Protein AF-A0A923X2F0-F1 (afdb_monomer)

Solvent-accessible surface area (backbone atoms only — not comparable to full-atom values): 8588 Å² total; per-residue (Å²): 92,60,75,42,79,37,67,48,91,64,88,48,93,86,38,48,58,40,73,39,48,73,43,52,42,33,45,30,40,32,31,39,8,17,23,33,24,45,32,58,37,37,40,34,36,43,28,54,22,40,36,35,59,35,44,78,45,94,63,19,86,92,38,97,83,31,53,48,60,19,20,34,33,33,37,22,16,32,37,48,34,39,40,34,44,24,40,27,34,62,19,67,40,9,23,33,31,38,36,20,78,76,30,49,33,32,45,34,38,41,32,48,24,41,36,23,16,6,39,22,20,30,34,42,43,72,67,54,98,29,54,55,36,56,33,36,45,30,47,27,33,28,61,82,63,26,73,38,82,87,30,53,34,32,38,26,82,86,50,87,35,72,49,72,49,74,32,21,32,62,92,75,64,45,72,63,62,79,41,77,42,129

Radius of gyration: 14.8 Å; Cα contacts (8 Å, |Δi|>4): 584; chains: 1; bounding box: 37×30×39 Å

Structure (mmCIF, N/CA/C/O backbone):
data_AF-A0A923X2F0-F1
#
_entry.id   AF-A0A923X2F0-F1
#
loop_
_atom_site.group_PDB
_atom_site.id
_atom_site.type_symbol
_atom_site.label_atom_id
_atom_site.label_alt_id
_atom_site.label_comp_id
_atom_site.label_asym_id
_atom_site.label_entity_id
_atom_site.label_seq_id
_atom_site.pdbx_PDB_ins_code
_atom_site.Cartn_x
_atom_site.Cartn_y
_atom_site.Cartn_z
_atom_site.occupancy
_atom_site.B_iso_or_equiv
_atom_site.auth_seq_id
_atom_site.auth_comp_id
_atom_site.auth_asym_id
_atom_site.auth_atom_id
_atom_site.pdbx_PDB_model_num
ATOM 1 N N . MET A 1 1 ? -6.085 9.929 -14.009 1.00 94.06 1 MET A N 1
ATOM 2 C CA . MET A 1 1 ? -6.545 8.880 -14.936 1.00 94.06 1 MET A CA 1
ATOM 3 C C . MET A 1 1 ? -7.714 8.165 -14.293 1.00 94.06 1 MET A C 1
ATOM 5 O O . MET A 1 1 ? -7.740 8.067 -13.068 1.00 94.06 1 MET A O 1
ATOM 9 N N . GLU A 1 2 ? -8.677 7.714 -15.085 1.00 97.44 2 GLU A N 1
ATOM 10 C CA . GLU A 1 2 ? -9.832 6.976 -14.583 1.00 97.44 2 GLU A CA 1
ATOM 11 C C . GLU A 1 2 ? -10.331 5.946 -15.595 1.00 97.44 2 GLU A C 1
ATOM 13 O O . GLU A 1 2 ? -10.044 6.099 -16.782 1.00 97.44 2 GLU A O 1
ATOM 18 N N . ASP A 1 3 ? -11.044 4.919 -15.123 1.00 97.69 3 ASP A N 1
ATOM 19 C CA . ASP A 1 3 ? -11.723 3.911 -15.959 1.00 97.69 3 ASP A CA 1
ATOM 20 C C . ASP A 1 3 ? -10.792 3.300 -17.019 1.00 97.69 3 ASP A C 1
ATOM 22 O O . ASP A 1 3 ? -11.077 3.305 -18.216 1.00 97.69 3 ASP A O 1
ATOM 26 N N . SER A 1 4 ? -9.609 2.874 -16.578 1.00 97.38 4 SER A N 1
ATOM 27 C CA . SER A 1 4 ? -8.508 2.471 -17.455 1.00 97.38 4 SER A CA 1
ATOM 28 C C . SER A 1 4 ? -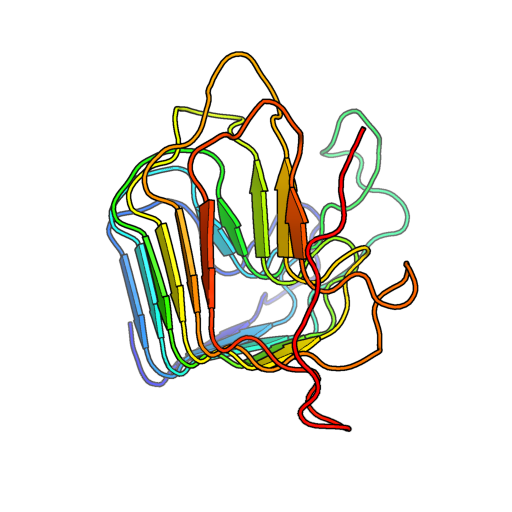7.770 1.260 -16.902 1.00 97.38 4 SER A C 1
ATOM 30 O O . SER A 1 4 ? -7.674 1.088 -15.688 1.00 97.38 4 SER A O 1
ATOM 32 N N . GLU A 1 5 ? -7.180 0.479 -17.799 1.00 96.69 5 GLU A N 1
ATOM 33 C CA . GLU A 1 5 ? -6.272 -0.616 -17.462 1.00 96.69 5 GLU A CA 1
ATOM 34 C C . GLU A 1 5 ? -4.815 -0.139 -17.561 1.00 96.69 5 GLU A C 1
ATOM 36 O O . GLU A 1 5 ? -4.410 0.480 -18.550 1.00 96.69 5 GLU A O 1
ATOM 41 N N . LEU A 1 6 ? -4.021 -0.435 -16.535 1.00 94.56 6 LEU A N 1
ATOM 42 C CA . LEU A 1 6 ? -2.570 -0.324 -16.532 1.00 94.56 6 LEU A CA 1
ATOM 43 C C . LEU A 1 6 ? -1.979 -1.730 -16.536 1.00 94.56 6 LEU A C 1
ATOM 45 O O . LEU A 1 6 ? -2.082 -2.468 -15.560 1.00 94.56 6 LEU A O 1
ATOM 49 N N . VAL A 1 7 ? -1.358 -2.103 -17.649 1.00 93.12 7 VAL A N 1
ATOM 50 C CA . VAL A 1 7 ? -0.805 -3.443 -17.830 1.00 93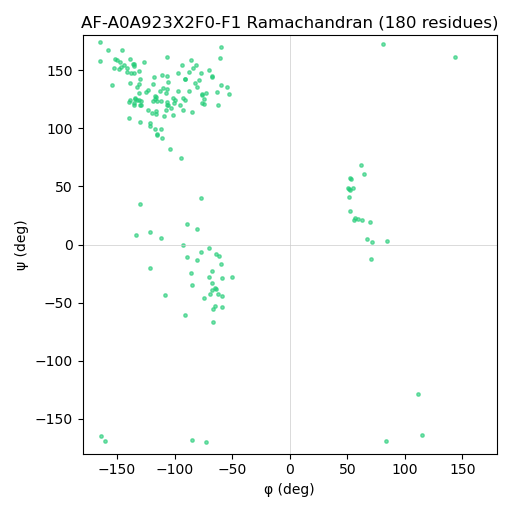.12 7 VAL A CA 1
ATOM 51 C C . VAL A 1 7 ? 0.631 -3.318 -18.305 1.00 93.12 7 VAL A C 1
ATOM 53 O O . VAL A 1 7 ? 0.891 -2.719 -19.352 1.00 93.12 7 VAL A O 1
ATOM 56 N N . ALA A 1 8 ? 1.56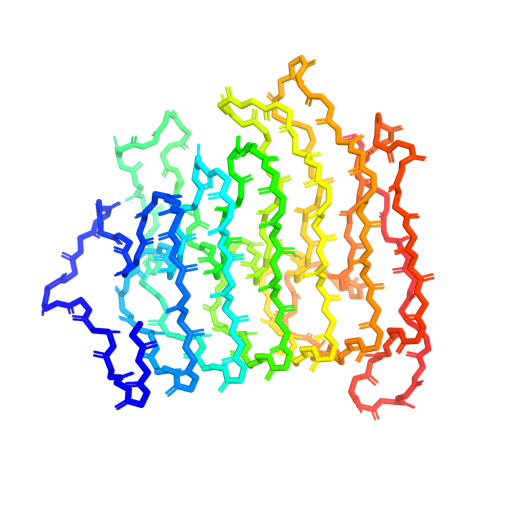9 -3.911 -17.569 1.00 89.81 8 ALA A N 1
ATOM 57 C CA . ALA A 1 8 ? 2.942 -4.024 -18.043 1.00 89.81 8 ALA A CA 1
ATOM 58 C C . ALA A 1 8 ? 2.994 -4.878 -19.326 1.00 89.81 8 ALA A C 1
ATOM 60 O O . ALA A 1 8 ? 2.613 -6.052 -19.328 1.00 89.81 8 ALA A O 1
ATOM 61 N N . ASP A 1 9 ? 3.483 -4.296 -20.424 1.00 89.38 9 ASP A N 1
ATOM 62 C CA . ASP A 1 9 ? 3.506 -4.952 -21.741 1.00 89.38 9 ASP A CA 1
ATOM 63 C C . ASP A 1 9 ? 4.376 -6.224 -21.725 1.00 89.38 9 ASP A C 1
ATOM 65 O O . ASP A 1 9 ? 3.965 -7.304 -22.163 1.00 89.38 9 ASP A O 1
ATOM 69 N N . TYR A 1 10 ? 5.543 -6.142 -21.081 1.00 87.88 10 TYR A N 1
ATOM 70 C CA . TYR A 1 10 ? 6.465 -7.258 -20.898 1.00 87.88 10 TYR A CA 1
ATOM 71 C C . TYR A 1 10 ? 6.921 -7.389 -19.435 1.00 87.88 10 TYR A C 1
ATOM 73 O O . TYR A 1 10 ? 7.040 -6.381 -18.737 1.00 87.88 10 TYR A O 1
ATOM 81 N N . PRO A 1 11 ? 7.218 -8.615 -18.961 1.00 85.88 11 PRO A N 1
ATOM 82 C CA . PRO A 1 11 ? 7.752 -8.821 -17.618 1.00 85.88 11 PRO A CA 1
ATOM 83 C C . PRO A 1 11 ? 9.119 -8.144 -17.456 1.00 85.88 11 PRO A C 1
ATOM 85 O O . PRO A 1 11 ? 10.021 -8.342 -18.274 1.00 85.88 11 PRO A O 1
ATOM 88 N N . SER A 1 12 ? 9.295 -7.376 -16.387 1.00 89.38 12 SER A N 1
ATOM 89 C CA . SER A 1 12 ? 10.573 -6.767 -16.026 1.00 89.38 12 SER A CA 1
ATOM 90 C C . SER A 1 12 ? 10.632 -6.508 -14.530 1.00 89.38 12 SER A C 1
ATOM 92 O O . SER A 1 12 ? 9.707 -5.916 -13.987 1.00 89.38 12 SER A O 1
ATOM 94 N N . VAL A 1 13 ? 11.774 -6.811 -13.907 1.00 89.12 13 VAL A N 1
ATOM 95 C CA . VAL A 1 13 ? 12.051 -6.469 -12.499 1.00 89.12 13 VAL A CA 1
ATOM 96 C C . VAL A 1 13 ? 12.050 -4.952 -12.217 1.00 89.12 13 VAL A C 1
ATOM 98 O O . VAL A 1 13 ? 12.127 -4.526 -11.079 1.00 89.12 13 VAL A O 1
ATOM 101 N N . LYS A 1 14 ? 12.001 -4.107 -13.258 1.00 88.19 14 LYS A N 1
ATOM 102 C CA . LYS A 1 14 ? 12.121 -2.638 -13.152 1.00 88.19 14 LYS A CA 1
ATOM 103 C C . LYS A 1 14 ? 10.840 -1.872 -13.473 1.00 88.19 14 LYS A C 1
ATOM 105 O O . LYS A 1 14 ? 10.904 -0.654 -13.636 1.00 88.19 14 LYS A O 1
ATOM 110 N N . ILE A 1 15 ? 9.726 -2.563 -13.699 1.00 89.81 15 ILE A N 1
ATOM 111 C CA . ILE A 1 15 ? 8.469 -1.919 -14.087 1.00 89.81 15 ILE A CA 1
ATO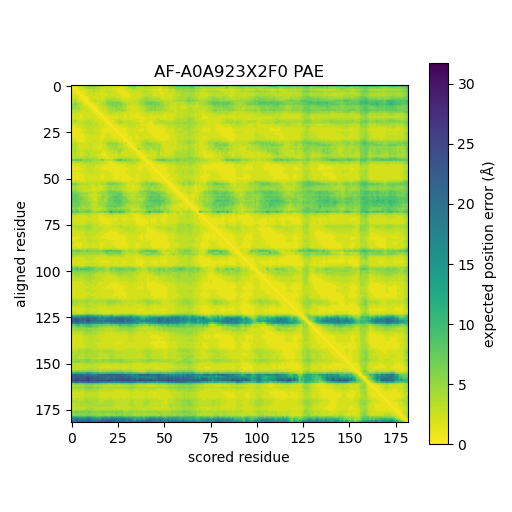M 112 C C . ILE A 1 15 ? 7.523 -1.946 -12.901 1.00 89.81 15 ILE A C 1
ATOM 114 O O . ILE A 1 15 ? 7.120 -3.020 -12.466 1.00 89.81 15 ILE A O 1
ATOM 118 N N . ASN A 1 16 ? 7.129 -0.751 -12.468 1.00 92.06 16 ASN A N 1
ATOM 119 C CA . ASN A 1 16 ? 5.937 -0.551 -11.662 1.00 92.06 16 ASN A CA 1
ATOM 120 C C . ASN A 1 16 ? 4.868 0.094 -12.549 1.00 92.06 16 ASN A C 1
ATOM 122 O O . ASN A 1 16 ? 5.211 0.914 -13.408 1.00 92.06 16 ASN A O 1
ATOM 126 N N . ASP A 1 17 ? 3.595 -0.247 -12.355 1.00 93.56 17 ASP A N 1
ATOM 127 C CA . ASP A 1 17 ? 2.528 0.208 -13.263 1.00 93.56 17 ASP A CA 1
ATOM 128 C C . ASP A 1 17 ? 2.306 1.726 -13.173 1.00 93.56 17 ASP A C 1
ATOM 130 O O . ASP A 1 17 ? 2.022 2.393 -14.171 1.00 93.56 17 ASP A O 1
ATOM 134 N N . PHE A 1 18 ? 2.503 2.302 -11.985 1.00 95.00 18 PHE A N 1
ATOM 135 C CA . PHE A 1 18 ? 2.592 3.747 -11.790 1.00 95.00 18 PHE A CA 1
ATOM 136 C C . PHE A 1 18 ? 3.651 4.128 -10.752 1.00 95.00 18 PHE A C 1
ATOM 138 O O . PHE A 1 18 ? 3.905 3.416 -9.779 1.00 95.00 18 PHE A O 1
ATOM 145 N N . MET A 1 19 ? 4.275 5.295 -10.942 1.00 94.62 19 MET A N 1
ATOM 146 C CA . MET A 1 19 ? 5.330 5.792 -10.058 1.00 94.62 19 MET A CA 1
ATOM 147 C C . MET A 1 19 ? 5.326 7.315 -9.924 1.00 94.62 19 MET A C 1
ATOM 149 O O . MET A 1 19 ? 4.953 8.029 -10.854 1.00 94.62 19 MET A O 1
ATOM 153 N N . GLY A 1 20 ? 5.815 7.825 -8.789 1.00 94.06 20 GLY A N 1
ATOM 154 C CA . GLY A 1 20 ? 6.037 9.260 -8.573 1.00 94.06 20 GLY A CA 1
ATOM 155 C C . GLY A 1 20 ? 5.097 9.890 -7.547 1.00 94.06 20 GLY A C 1
ATOM 156 O O . GLY A 1 20 ? 5.026 9.418 -6.415 1.00 94.06 20 GLY A O 1
ATOM 157 N N . GLY A 1 21 ? 4.451 10.998 -7.920 1.00 96.00 21 GLY A N 1
ATOM 158 C CA . GLY A 1 21 ? 3.477 11.730 -7.099 1.00 96.00 21 GLY A CA 1
ATOM 159 C C . GLY A 1 21 ? 2.584 12.634 -7.945 1.00 96.00 21 GLY A C 1
ATOM 160 O O . GLY A 1 21 ? 2.611 12.531 -9.171 1.00 96.00 21 GLY A O 1
ATOM 161 N N . ASP A 1 22 ? 1.815 13.505 -7.291 1.00 97.50 22 ASP A N 1
ATOM 162 C CA . ASP A 1 22 ? 0.892 14.465 -7.917 1.00 97.50 22 ASP A CA 1
ATOM 163 C C . ASP A 1 22 ? -0.071 13.813 -8.922 1.00 97.50 22 ASP A C 1
ATOM 165 O O . ASP A 1 22 ? -0.246 14.268 -10.055 1.00 97.50 22 ASP A O 1
ATOM 169 N N . MET A 1 23 ? -0.700 12.711 -8.508 1.00 97.69 23 MET A N 1
ATOM 170 C CA . MET A 1 23 ? -1.571 11.929 -9.381 1.00 97.69 23 MET A CA 1
ATOM 171 C C . MET A 1 23 ? -2.865 11.500 -8.702 1.00 97.69 23 MET A C 1
ATOM 173 O O . MET A 1 23 ? -2.970 11.354 -7.483 1.00 97.69 23 MET A O 1
ATOM 177 N N . THR A 1 24 ? -3.877 11.257 -9.528 1.00 98.50 24 THR A N 1
ATOM 178 C CA . THR A 1 24 ? -5.111 10.619 -9.086 1.00 98.50 24 THR A CA 1
ATOM 179 C C . THR A 1 24 ? -5.531 9.535 -10.063 1.00 98.50 24 THR A C 1
ATOM 181 O O . THR A 1 24 ? -5.670 9.798 -11.262 1.00 98.50 24 THR A O 1
ATOM 184 N N . LEU A 1 25 ? -5.728 8.334 -9.528 1.00 98.44 25 LEU A N 1
ATOM 185 C CA . LEU A 1 25 ? -6.130 7.118 -10.219 1.00 98.44 25 LEU A CA 1
ATOM 186 C C . LEU A 1 25 ? -7.474 6.664 -9.636 1.00 98.44 25 LEU A C 1
ATOM 188 O O . LEU A 1 25 ? -7.600 6.512 -8.420 1.00 98.44 25 LEU A O 1
ATOM 192 N N . ARG A 1 26 ? -8.493 6.516 -10.485 1.00 98.69 26 ARG A N 1
ATOM 193 C CA . ARG A 1 26 ? -9.859 6.162 -10.067 1.00 98.69 26 ARG A CA 1
ATOM 194 C C . ARG A 1 26 ? -10.392 5.019 -10.905 1.00 98.69 26 ARG A C 1
ATOM 196 O O . ARG A 1 26 ? -10.376 5.140 -12.124 1.00 98.69 26 ARG A O 1
ATOM 203 N N . ARG A 1 27 ? -10.931 3.972 -10.280 1.00 98.62 27 ARG A N 1
ATOM 204 C CA . ARG A 1 27 ? -11.552 2.849 -11.010 1.00 98.62 27 ARG A CA 1
ATOM 205 C C . ARG A 1 27 ? -10.627 2.284 -12.088 1.00 98.62 27 ARG A C 1
ATOM 207 O O . ARG A 1 27 ? -11.046 2.040 -13.215 1.00 98.62 27 ARG A O 1
ATOM 214 N N . ILE A 1 28 ? -9.346 2.168 -11.748 1.00 98.44 28 ILE A N 1
ATOM 215 C CA . ILE A 1 28 ? -8.374 1.543 -12.635 1.00 98.44 28 ILE A CA 1
ATOM 216 C C . ILE A 1 28 ? -8.240 0.065 -12.294 1.00 98.44 28 ILE A C 1
ATOM 218 O O . ILE A 1 28 ? -8.460 -0.329 -11.146 1.00 98.44 28 ILE A O 1
ATOM 222 N N . GLU A 1 29 ? -7.830 -0.719 -13.275 1.00 97.94 29 GLU A N 1
ATOM 223 C CA . GLU A 1 29 ? -7.275 -2.055 -13.074 1.00 97.94 29 GLU A CA 1
ATOM 224 C C . GLU A 1 29 ? -5.771 -1.973 -13.326 1.00 97.94 29 GLU A C 1
ATOM 226 O O . GLU A 1 29 ? -5.350 -1.315 -14.277 1.00 97.94 29 GLU A O 1
ATOM 231 N N . SER A 1 30 ? -4.952 -2.559 -12.459 1.00 96.50 30 SER A N 1
ATOM 232 C CA . SER A 1 30 ? -3.497 -2.479 -12.581 1.00 96.50 30 SER A CA 1
ATOM 233 C C . SER A 1 30 ? -2.849 -3.819 -12.276 1.00 96.50 30 SER A C 1
ATOM 235 O O . SER A 1 30 ? -3.080 -4.384 -11.202 1.00 96.50 30 SER A O 1
ATOM 237 N N . THR A 1 31 ? -2.058 -4.320 -13.225 1.00 94.06 31 THR A N 1
ATOM 238 C CA . THR A 1 31 ? -1.543 -5.690 -13.207 1.00 94.06 31 THR A CA 1
ATOM 239 C C . THR A 1 31 ? -0.199 -5.853 -13.925 1.00 94.06 31 THR A C 1
ATOM 241 O O . THR A 1 31 ? 0.172 -5.080 -14.812 1.00 94.06 31 THR A O 1
ATOM 244 N N . ARG A 1 32 ? 0.509 -6.942 -13.591 1.00 90.31 32 ARG A N 1
ATOM 245 C CA . ARG A 1 32 ? 1.772 -7.420 -14.182 1.00 90.31 32 ARG A CA 1
ATOM 246 C C . ARG A 1 32 ? 3.029 -6.598 -13.883 1.00 90.31 32 ARG A C 1
ATOM 248 O O . ARG A 1 32 ?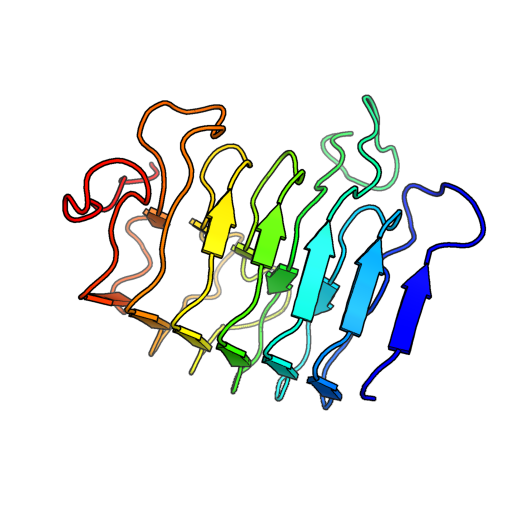 4.118 -7.129 -14.120 1.00 90.31 32 ARG A O 1
ATOM 255 N N . GLY A 1 33 ? 2.941 -5.388 -13.334 1.00 89.62 33 GLY A N 1
ATOM 256 C CA . GLY A 1 33 ? 4.095 -4.710 -12.725 1.00 89.62 33 GLY A CA 1
ATOM 257 C C . GLY A 1 33 ? 4.685 -5.507 -11.554 1.00 89.62 33 GLY A C 1
ATOM 258 O O . GLY A 1 33 ? 4.016 -6.384 -11.009 1.00 89.62 33 GLY A O 1
ATOM 259 N N . VAL A 1 34 ? 5.939 -5.237 -11.173 1.00 90.31 34 VAL A N 1
ATOM 260 C CA . VAL A 1 34 ? 6.545 -5.813 -9.958 1.00 90.31 34 VAL A CA 1
ATOM 261 C C . VAL A 1 34 ? 5.831 -5.252 -8.754 1.00 90.31 34 VAL A C 1
ATOM 263 O O . VAL A 1 34 ? 5.097 -5.993 -8.109 1.00 90.31 34 VAL A O 1
ATOM 266 N N . ASP A 1 35 ? 5.972 -3.951 -8.507 1.00 89.06 35 ASP A N 1
ATOM 267 C CA . ASP A 1 35 ? 5.012 -3.251 -7.673 1.00 89.06 35 ASP A CA 1
ATOM 268 C C . ASP A 1 35 ? 3.920 -2.700 -8.575 1.00 89.06 35 ASP A C 1
ATOM 270 O O . ASP A 1 35 ? 4.186 -2.190 -9.666 1.00 89.06 35 ASP A O 1
ATOM 274 N N . THR A 1 36 ? 2.679 -2.728 -8.115 1.00 91.81 36 THR A N 1
ATOM 275 C CA . THR A 1 36 ? 1.630 -2.044 -8.865 1.00 91.81 36 THR A CA 1
ATOM 276 C C . THR A 1 36 ? 1.847 -0.522 -8.784 1.00 91.81 36 THR A C 1
ATOM 278 O O . THR A 1 36 ? 1.826 0.170 -9.800 1.00 91.81 36 THR A O 1
ATOM 281 N N . GLY A 1 37 ? 2.184 0.009 -7.604 1.00 92.94 37 GLY A N 1
ATOM 282 C CA . GLY A 1 37 ? 2.471 1.432 -7.409 1.00 92.94 37 GLY A CA 1
ATOM 283 C C . GLY A 1 37 ? 3.715 1.721 -6.574 1.00 92.94 37 GLY A C 1
ATOM 284 O O . GLY A 1 37 ? 3.777 1.311 -5.423 1.00 92.94 37 GLY A O 1
ATOM 285 N N . GLY A 1 38 ? 4.653 2.521 -7.092 1.00 94.00 38 GLY A N 1
ATOM 286 C CA . GLY A 1 38 ? 5.814 3.025 -6.337 1.00 94.00 38 GLY A CA 1
ATOM 287 C C . GLY A 1 38 ? 5.786 4.546 -6.163 1.00 94.00 38 GLY A C 1
ATOM 288 O O . GLY A 1 38 ? 6.252 5.288 -7.034 1.00 94.00 38 GLY A O 1
ATOM 289 N N . VAL A 1 39 ? 5.255 5.047 -5.045 1.00 94.56 39 VAL A N 1
ATOM 290 C CA . VAL A 1 39 ? 5.067 6.492 -4.820 1.00 94.56 39 VAL A CA 1
ATOM 291 C C . VAL A 1 39 ? 6.151 7.068 -3.913 1.00 94.56 39 VAL A C 1
ATOM 293 O O . VAL A 1 39 ? 6.399 6.587 -2.811 1.00 94.56 39 VAL A O 1
ATOM 296 N N . TYR A 1 40 ? 6.825 8.117 -4.380 1.00 90.56 40 TYR A N 1
ATOM 297 C CA . TYR A 1 40 ? 7.971 8.735 -3.693 1.00 90.56 40 TYR A CA 1
ATOM 298 C C . TYR A 1 40 ? 7.893 10.270 -3.639 1.00 90.56 40 TYR A C 1
ATOM 300 O O . TYR A 1 40 ? 8.853 10.938 -3.245 1.00 90.56 40 TYR A O 1
ATOM 308 N N . ARG A 1 41 ? 6.755 10.840 -4.053 1.00 89.62 41 ARG A N 1
ATOM 309 C CA . ARG A 1 41 ? 6.400 12.263 -3.962 1.00 89.62 41 ARG A CA 1
ATOM 310 C C . ARG A 1 41 ? 4.954 12.387 -3.467 1.00 89.62 41 ARG A C 1
ATOM 312 O O . ARG A 1 41 ? 4.155 11.486 -3.689 1.00 89.62 41 ARG A O 1
ATOM 319 N N . SER A 1 42 ? 4.629 13.523 -2.851 1.00 96.31 42 SER A N 1
ATOM 320 C CA . SER A 1 42 ? 3.319 13.817 -2.252 1.00 96.31 42 SER A CA 1
ATOM 321 C C . SER A 1 42 ? 2.131 13.781 -3.231 1.00 96.31 42 SER A C 1
ATOM 323 O O . SER A 1 42 ? 2.305 13.787 -4.448 1.00 96.31 42 SER A O 1
ATOM 325 N N . SER A 1 43 ? 0.917 13.830 -2.673 1.00 97.81 43 SER A N 1
ATOM 326 C CA . SER A 1 43 ? -0.353 14.036 -3.386 1.00 97.81 43 SER A CA 1
ATOM 327 C C . SER A 1 43 ? -0.711 12.907 -4.349 1.00 9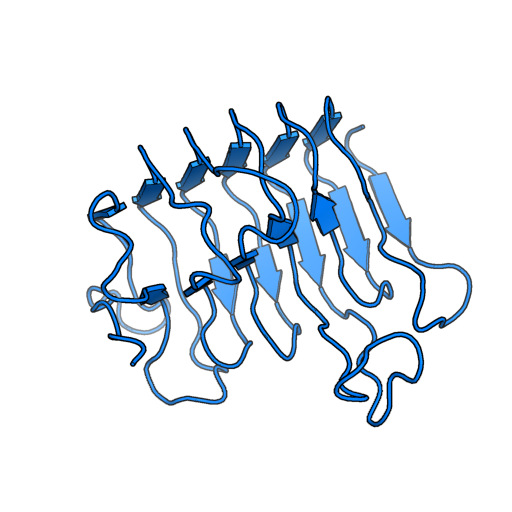7.81 43 SER A C 1
ATOM 329 O O . SER A 1 43 ? -0.879 13.124 -5.550 1.00 97.81 43 SER A O 1
ATOM 331 N N . VAL A 1 44 ? -0.870 11.692 -3.818 1.00 98.56 44 VAL A N 1
ATOM 332 C CA . VAL A 1 44 ? -1.373 10.549 -4.596 1.00 98.56 44 VAL A CA 1
ATOM 333 C C . VAL A 1 44 ? -2.706 10.071 -4.051 1.00 98.56 44 VAL A C 1
ATOM 335 O O . VAL A 1 44 ? -2.843 9.775 -2.866 1.00 98.56 44 VAL A O 1
ATOM 338 N N . THR A 1 45 ? -3.692 9.970 -4.937 1.00 98.75 45 THR A N 1
ATOM 339 C CA . THR A 1 45 ? -4.977 9.327 -4.653 1.00 98.75 45 THR A CA 1
ATOM 340 C C . THR A 1 45 ? -5.154 8.115 -5.556 1.00 98.75 45 THR A C 1
ATOM 342 O O . THR A 1 45 ? -5.081 8.247 -6.775 1.00 98.75 45 THR A O 1
ATOM 345 N N . VAL A 1 46 ? -5.411 6.955 -4.959 1.00 98.69 46 VAL A N 1
ATOM 346 C CA . VAL A 1 46 ? -5.835 5.733 -5.649 1.00 98.69 46 VAL A CA 1
ATOM 347 C C . VAL A 1 46 ? -7.146 5.312 -5.014 1.00 98.69 46 VAL A C 1
ATOM 349 O O . VAL A 1 46 ? -7.189 5.015 -3.817 1.00 98.69 46 VAL A O 1
ATOM 352 N N . GLU A 1 47 ? -8.229 5.332 -5.779 1.00 98.75 47 GLU A N 1
ATOM 353 C CA . GLU A 1 47 ? -9.541 4.999 -5.235 1.00 98.75 47 GLU A CA 1
ATOM 354 C C . GLU A 1 47 ? -10.377 4.114 -6.146 1.00 98.75 47 GLU A C 1
ATOM 356 O O . GLU A 1 47 ? -10.297 4.192 -7.375 1.00 98.75 47 GLU A O 1
ATOM 361 N N . GLN A 1 48 ? -11.196 3.272 -5.516 1.00 98.75 48 GLN A N 1
ATOM 362 C CA . GLN A 1 48 ? -12.138 2.371 -6.184 1.00 98.75 48 GLN A CA 1
ATOM 363 C C . GLN A 1 48 ? -11.490 1.497 -7.268 1.00 98.75 48 GLN A C 1
ATOM 365 O O . GLN A 1 48 ? -12.141 1.161 -8.250 1.00 98.75 48 GLN A O 1
ATOM 370 N N . SER A 1 49 ? -10.205 1.189 -7.120 1.00 98.75 49 SER A N 1
ATOM 371 C CA . SER A 1 49 ? -9.388 0.516 -8.131 1.00 98.75 49 SER A CA 1
ATOM 372 C C . SER A 1 49 ? -9.099 -0.934 -7.744 1.00 98.75 49 SER A C 1
ATOM 374 O O . SER A 1 49 ? -9.220 -1.303 -6.573 1.00 98.75 49 SER A O 1
ATOM 376 N N . TRP A 1 50 ? -8.704 -1.747 -8.719 1.00 98.44 50 TRP A N 1
ATOM 377 C CA . TRP A 1 50 ? -8.2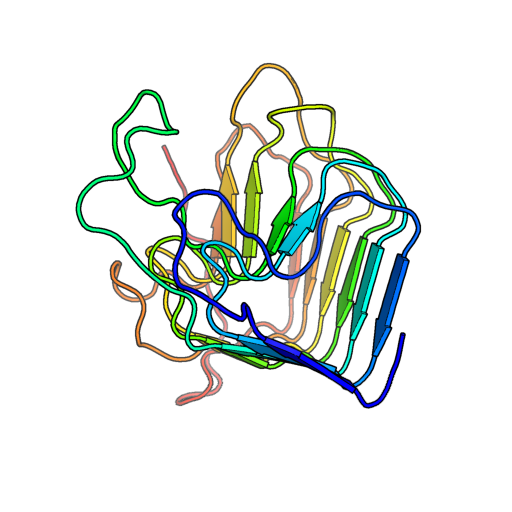97 -3.135 -8.528 1.00 98.44 50 TRP A CA 1
ATOM 378 C C . TRP A 1 50 ? -6.823 -3.307 -8.901 1.00 98.44 50 TRP A C 1
ATOM 380 O O . TRP A 1 50 ? -6.427 -3.070 -10.036 1.00 98.44 50 TRP A O 1
ATOM 390 N N . LEU A 1 51 ? -5.993 -3.646 -7.918 1.00 98.06 51 LEU A N 1
ATOM 391 C CA . LEU A 1 51 ? -4.550 -3.811 -8.075 1.00 98.06 51 LEU A CA 1
ATOM 392 C C . LEU A 1 51 ? -4.228 -5.277 -7.787 1.00 98.06 51 LEU A C 1
ATOM 394 O O . LEU A 1 5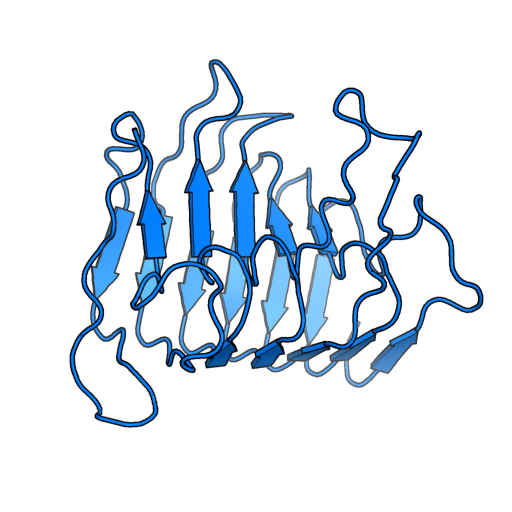1 ? -4.415 -5.728 -6.653 1.00 98.06 51 LEU A O 1
ATOM 398 N N . HIS A 1 52 ? -3.801 -6.034 -8.794 1.00 95.56 52 HIS A N 1
ATOM 399 C CA . HIS A 1 52 ? -3.669 -7.485 -8.663 1.00 95.56 52 HIS A CA 1
ATOM 400 C C . HIS A 1 52 ? -2.703 -8.116 -9.661 1.00 95.56 52 HIS A C 1
ATOM 402 O O . HIS A 1 52 ? -2.296 -7.495 -10.639 1.00 95.56 52 HIS A O 1
ATOM 408 N N . ASP A 1 53 ? -2.352 -9.379 -9.407 1.00 91.25 53 ASP A N 1
ATOM 409 C CA . ASP A 1 53 ? -1.537 -10.208 -10.301 1.00 91.25 53 ASP A CA 1
ATOM 410 C C . ASP A 1 53 ? -0.229 -9.512 -10.715 1.00 91.25 53 ASP A C 1
ATOM 412 O O . ASP A 1 53 ? 0.141 -9.432 -11.890 1.00 91.25 53 ASP A O 1
ATOM 416 N N . SER A 1 54 ? 0.459 -8.955 -9.721 1.00 87.31 54 SER A N 1
ATOM 417 C CA . SER A 1 54 ? 1.790 -8.387 -9.882 1.00 87.31 54 SER A CA 1
ATOM 418 C C . SER A 1 54 ? 2.826 -9.491 -10.112 1.00 87.31 54 SER A C 1
ATOM 420 O O . SER A 1 54 ? 2.681 -10.632 -9.666 1.00 87.31 54 SER A O 1
ATOM 422 N N . THR A 1 55 ? 3.889 -9.170 -10.841 1.00 89.62 55 THR A N 1
ATOM 423 C CA . THR A 1 55 ? 4.916 -10.149 -11.195 1.00 89.62 55 THR A CA 1
ATOM 424 C C . THR A 1 55 ? 5.945 -10.266 -10.075 1.00 89.62 55 THR A C 1
ATOM 426 O O . THR A 1 55 ? 6.724 -9.343 -9.838 1.00 89.62 55 THR A O 1
ATOM 429 N N . HIS A 1 56 ? 5.996 -11.432 -9.435 1.00 91.00 56 HIS A N 1
ATOM 430 C CA . HIS A 1 56 ? 7.049 -11.779 -8.486 1.00 91.00 56 HIS A CA 1
ATOM 431 C C . HIS A 1 56 ? 8.217 -12.491 -9.182 1.00 91.00 56 HIS A C 1
ATOM 433 O O . HIS A 1 56 ? 8.018 -13.327 -10.067 1.00 91.00 56 HIS A O 1
ATOM 439 N N . TYR A 1 57 ? 9.437 -12.188 -8.745 1.00 90.06 57 TYR A N 1
ATOM 440 C CA . TYR A 1 57 ? 10.659 -12.839 -9.208 1.00 90.06 57 TYR A CA 1
ATOM 441 C C . TYR A 1 57 ? 11.422 -13.445 -8.031 1.00 90.06 57 TYR A C 1
ATOM 443 O O . TYR A 1 57 ? 11.690 -12.751 -7.053 1.00 90.06 57 TYR A O 1
ATOM 451 N N . ASP A 1 58 ? 11.862 -14.699 -8.178 1.00 88.94 58 ASP A N 1
ATOM 452 C CA . ASP A 1 58 ? 12.686 -15.390 -7.171 1.00 88.94 58 ASP A CA 1
ATOM 453 C C . ASP A 1 58 ? 14.004 -14.652 -6.877 1.00 88.94 58 ASP A C 1
ATOM 455 O O . ASP A 1 58 ? 14.573 -14.779 -5.793 1.00 88.94 58 ASP A O 1
ATOM 459 N N . GLN A 1 59 ? 14.521 -13.918 -7.868 1.00 89.31 59 GLN A N 1
ATOM 460 C CA . GLN A 1 59 ? 15.728 -13.106 -7.760 1.00 89.31 59 GLN A CA 1
ATOM 461 C C . GLN A 1 59 ? 15.533 -11.780 -8.486 1.00 89.31 59 GLN A C 1
ATOM 463 O O . GLN A 1 59 ? 15.284 -11.760 -9.694 1.00 89.31 59 GLN A O 1
ATOM 468 N N . ASP A 1 60 ? 15.710 -10.683 -7.756 1.00 90.12 60 ASP A N 1
ATOM 469 C CA . ASP A 1 60 ? 15.689 -9.335 -8.312 1.00 90.12 60 ASP A CA 1
ATOM 470 C C . ASP A 1 60 ? 17.065 -8.667 -8.168 1.00 90.12 60 ASP A C 1
ATOM 472 O O . ASP A 1 60 ? 17.363 -8.054 -7.141 1.00 90.12 60 ASP A O 1
ATOM 476 N N . PRO A 1 61 ? 17.917 -8.722 -9.207 1.00 90.25 61 PRO A N 1
ATOM 477 C CA . PRO A 1 61 ? 19.254 -8.140 -9.148 1.00 90.25 61 PRO A CA 1
ATOM 478 C C . PRO A 1 61 ? 19.244 -6.602 -9.134 1.00 90.25 61 PRO A C 1
ATOM 480 O O . PRO A 1 61 ? 20.313 -5.989 -9.095 1.00 90.25 61 PRO A O 1
ATOM 483 N N . SER A 1 62 ? 18.075 -5.956 -9.229 1.00 85.62 62 SER A N 1
ATOM 484 C CA . SER A 1 62 ? 17.948 -4.505 -9.092 1.00 85.62 62 SER A CA 1
ATOM 485 C C . SER A 1 62 ? 17.923 -4.039 -7.632 1.00 85.62 62 SER A C 1
ATOM 487 O O . SER A 1 62 ? 18.164 -2.855 -7.373 1.00 85.62 62 SER A O 1
ATOM 489 N N . HIS A 1 63 ? 17.740 -4.964 -6.685 1.00 81.81 63 HIS A N 1
ATOM 490 C CA . HIS A 1 63 ? 17.763 -4.705 -5.250 1.00 81.81 63 HIS A CA 1
ATOM 491 C C . HIS A 1 63 ? 18.991 -5.328 -4.576 1.00 81.81 63 HIS A C 1
ATOM 493 O O . HIS A 1 63 ? 19.492 -6.383 -4.963 1.00 81.81 63 HIS A O 1
ATOM 499 N N . ALA A 1 64 ? 19.513 -4.647 -3.552 1.00 84.12 64 ALA A N 1
ATOM 500 C CA . ALA A 1 64 ? 20.754 -5.043 -2.880 1.00 84.12 64 ALA A CA 1
ATOM 501 C C . ALA A 1 64 ? 20.634 -6.366 -2.103 1.00 84.12 64 ALA A C 1
ATOM 503 O O . ALA A 1 64 ? 21.643 -7.022 -1.852 1.00 84.12 64 ALA A O 1
ATOM 504 N N . ASP A 1 65 ? 19.417 -6.747 -1.719 1.00 84.75 65 ASP A N 1
ATOM 505 C CA . ASP A 1 65 ? 19.091 -8.008 -1.052 1.00 84.75 65 ASP A CA 1
ATOM 506 C C . ASP A 1 65 ? 18.689 -9.121 -2.035 1.00 84.75 65 ASP A C 1
ATOM 508 O O . ASP A 1 65 ? 18.447 -10.252 -1.616 1.00 84.75 65 ASP A O 1
ATOM 512 N N . ASN A 1 66 ? 18.678 -8.816 -3.337 1.00 87.38 66 ASN A N 1
ATOM 513 C CA . ASN A 1 66 ? 18.304 -9.712 -4.424 1.00 87.38 66 ASN A CA 1
ATOM 514 C C . ASN A 1 66 ? 16.859 -10.252 -4.327 1.00 87.38 66 ASN A C 1
ATOM 516 O O . ASN A 1 66 ? 16.566 -11.297 -4.913 1.00 87.38 66 ASN A O 1
ATOM 520 N N . GLN A 1 67 ? 15.967 -9.565 -3.600 1.00 87.81 67 GLN A N 1
ATOM 521 C CA . GLN A 1 67 ? 14.561 -9.946 -3.430 1.00 87.81 67 GLN A CA 1
ATOM 522 C C . GLN A 1 67 ? 13.635 -9.040 -4.242 1.00 87.81 67 GLN A C 1
ATOM 524 O O . GLN A 1 67 ? 13.815 -7.827 -4.287 1.00 87.81 67 GLN A O 1
ATOM 529 N N . SER A 1 68 ? 12.604 -9.625 -4.851 1.00 86.12 68 SER A N 1
ATOM 530 C CA . SER A 1 68 ? 11.531 -8.856 -5.483 1.00 86.12 68 SER A CA 1
ATOM 531 C C . SER A 1 68 ? 10.630 -8.255 -4.404 1.00 86.12 68 SER A C 1
ATOM 533 O O . SER A 1 68 ? 10.069 -8.999 -3.595 1.00 86.12 68 SER A O 1
ATOM 535 N N . HIS A 1 69 ? 10.501 -6.925 -4.387 1.00 83.88 69 HIS A N 1
ATOM 536 C CA . HIS A 1 69 ? 9.635 -6.233 -3.433 1.00 83.88 69 HIS A CA 1
ATOM 537 C C . HIS A 1 69 ? 8.169 -6.589 -3.672 1.00 83.88 69 HIS A C 1
ATOM 539 O O . HIS A 1 69 ? 7.542 -7.109 -2.771 1.00 83.88 69 HIS A O 1
ATOM 545 N N . ASN A 1 70 ? 7.642 -6.456 -4.886 1.00 90.88 70 ASN A N 1
ATOM 546 C CA . ASN A 1 70 ? 6.309 -6.947 -5.239 1.00 90.88 70 ASN A CA 1
ATOM 547 C C . ASN A 1 70 ? 5.197 -6.461 -4.285 1.00 90.88 70 ASN A C 1
ATOM 549 O O . ASN A 1 70 ? 4.487 -7.258 -3.667 1.00 90.88 70 ASN A O 1
ATOM 553 N N . ASP A 1 71 ? 5.082 -5.138 -4.157 1.00 94.00 71 ASP A N 1
ATOM 554 C CA . ASP A 1 71 ? 4.093 -4.438 -3.336 1.00 94.00 71 ASP A CA 1
ATOM 555 C C . ASP A 1 71 ? 2.876 -3.974 -4.158 1.00 94.00 71 ASP A C 1
ATOM 557 O O . ASP A 1 71 ? 2.989 -3.578 -5.318 1.00 94.00 71 ASP A O 1
ATOM 561 N N . GLY A 1 72 ? 1.684 -3.947 -3.556 1.00 96.25 72 GLY A N 1
ATOM 562 C CA . GLY A 1 72 ? 0.519 -3.333 -4.207 1.00 96.25 72 GLY A CA 1
ATOM 563 C C . GLY A 1 72 ? 0.706 -1.833 -4.354 1.00 96.25 72 GLY A C 1
ATOM 564 O O . GLY A 1 72 ? 0.693 -1.284 -5.453 1.00 96.25 72 GLY A O 1
ATOM 565 N N . ILE A 1 73 ? 0.959 -1.154 -3.243 1.00 97.31 73 ILE A N 1
ATOM 566 C CA . ILE A 1 73 ? 1.444 0.222 -3.260 1.00 97.31 73 ILE A CA 1
ATOM 567 C C . ILE A 1 73 ? 2.575 0.351 -2.249 1.00 97.31 73 ILE A C 1
ATOM 569 O O . ILE A 1 73 ? 2.356 0.144 -1.056 1.00 97.31 73 ILE A O 1
ATOM 573 N N . GLN A 1 74 ? 3.754 0.762 -2.707 1.00 95.19 74 GLN A N 1
ATOM 574 C CA . GLN A 1 74 ? 4.874 1.143 -1.861 1.00 95.19 74 GLN A CA 1
ATOM 575 C C . GLN A 1 74 ? 4.972 2.669 -1.742 1.00 95.19 74 GLN A C 1
ATOM 577 O O . GLN A 1 74 ? 5.104 3.388 -2.733 1.00 95.19 74 GLN A O 1
ATOM 582 N N . VAL A 1 75 ? 4.915 3.176 -0.508 1.00 95.06 75 VAL A N 1
ATOM 583 C CA . VAL A 1 75 ? 5.088 4.593 -0.165 1.00 95.06 75 VAL A CA 1
ATOM 584 C C . VAL A 1 75 ? 6.494 4.817 0.376 1.00 95.06 75 VAL A C 1
ATOM 586 O O . VAL A 1 75 ? 6.805 4.398 1.492 1.00 95.06 75 VAL A O 1
ATOM 589 N N . HIS A 1 76 ? 7.317 5.536 -0.388 1.00 92.88 76 HIS A N 1
ATOM 590 C CA . HIS A 1 76 ? 8.715 5.814 -0.058 1.00 92.88 76 HIS A CA 1
ATOM 591 C C . HIS A 1 76 ? 8.948 7.085 0.777 1.00 92.88 76 HIS A C 1
ATOM 593 O O . HIS A 1 76 ? 10.061 7.334 1.245 1.00 92.88 76 HIS A O 1
ATOM 599 N N . GLY A 1 77 ? 7.933 7.931 0.940 1.00 92.00 77 GLY A N 1
ATOM 600 C CA . GLY A 1 77 ? 8.047 9.239 1.593 1.00 92.00 77 GLY A CA 1
ATOM 601 C C .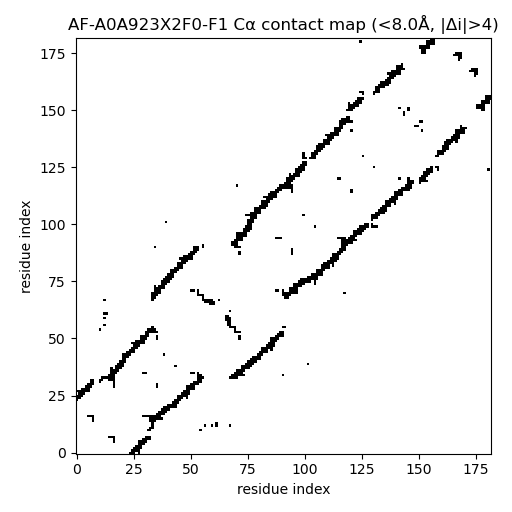 GLY A 1 77 ? 7.161 10.289 0.935 1.00 92.00 77 GLY A C 1
ATOM 602 O O . GLY A 1 77 ? 6.740 10.094 -0.198 1.00 92.00 77 GLY A O 1
ATOM 603 N N . GLY A 1 78 ? 6.873 11.397 1.618 1.00 94.00 78 GLY A N 1
ATOM 604 C CA . GLY A 1 78 ? 6.000 12.474 1.138 1.00 94.00 78 GLY A CA 1
ATOM 605 C C . GLY A 1 78 ? 4.731 12.612 1.978 1.00 94.00 78 GLY A C 1
ATOM 606 O O . GLY A 1 78 ? 4.649 12.108 3.094 1.00 94.00 78 GLY A O 1
ATOM 607 N N . SER A 1 79 ? 3.724 13.306 1.463 1.00 96.12 79 SER A N 1
ATOM 608 C CA . SER A 1 79 ? 2.498 13.574 2.214 1.00 96.12 79 SER A CA 1
ATOM 609 C C . SER A 1 79 ? 1.238 13.599 1.361 1.00 96.12 79 SER A C 1
ATOM 611 O O . SER A 1 79 ? 1.327 13.683 0.139 1.00 96.12 79 SER A O 1
ATOM 613 N N . ASN A 1 80 ? 0.069 13.587 2.008 1.00 97.94 80 ASN A N 1
ATOM 614 C CA . ASN A 1 80 ? -1.243 13.663 1.360 1.00 97.94 80 ASN A CA 1
ATOM 615 C C . ASN A 1 80 ? -1.491 12.469 0.424 1.00 97.94 80 ASN A C 1
ATOM 617 O O . ASN A 1 80 ? -1.545 12.591 -0.801 1.00 97.94 80 ASN A O 1
ATOM 621 N N . TYR A 1 81 ? -1.633 11.297 1.035 1.00 98.50 81 TYR A N 1
ATOM 622 C CA . TYR A 1 81 ? -1.900 10.040 0.350 1.00 98.50 81 TYR A CA 1
ATOM 623 C C . TYR A 1 81 ? -3.295 9.523 0.691 1.00 98.50 81 TYR A C 1
ATOM 625 O O . TYR A 1 81 ? -3.676 9.470 1.862 1.00 98.50 81 TYR A O 1
ATOM 633 N N . ARG A 1 82 ? -4.062 9.120 -0.326 1.00 98.69 82 ARG A N 1
ATOM 634 C CA . ARG A 1 82 ? -5.429 8.601 -0.172 1.00 98.69 82 ARG A CA 1
ATOM 635 C C . ARG A 1 82 ? -5.575 7.290 -0.933 1.00 98.69 82 ARG A C 1
ATOM 637 O O . ARG A 1 82 ? -5.676 7.301 -2.155 1.00 98.69 82 ARG A O 1
ATOM 644 N N . PHE A 1 83 ? -5.612 6.173 -0.217 1.00 98.75 83 PHE A N 1
ATOM 645 C CA . PHE A 1 83 ? -5.882 4.849 -0.775 1.00 98.75 83 PHE A CA 1
ATOM 646 C C . PHE A 1 83 ? -7.239 4.380 -0.262 1.00 98.75 83 PHE A C 1
ATOM 648 O O . PHE A 1 83 ? -7.367 3.978 0.897 1.00 98.75 83 PHE A O 1
ATOM 655 N N . VAL A 1 84 ? -8.277 4.533 -1.088 1.00 98.88 84 VAL A N 1
ATOM 656 C CA . VAL A 1 84 ? -9.664 4.455 -0.619 1.00 98.88 84 VAL A CA 1
ATOM 657 C C . VAL A 1 84 ? -10.532 3.532 -1.467 1.00 98.88 84 VAL A C 1
ATOM 659 O O . VAL A 1 84 ? -10.714 3.758 -2.658 1.00 98.88 84 VAL A O 1
ATOM 662 N N . GLY A 1 85 ? -11.175 2.543 -0.850 1.00 98.81 85 GLY A N 1
ATOM 663 C CA . GLY A 1 85 ? -12.160 1.712 -1.550 1.00 98.81 85 GLY A CA 1
ATOM 664 C C . GLY A 1 85 ? -11.571 0.773 -2.603 1.00 98.81 85 GLY A C 1
ATOM 665 O O . GLY A 1 85 ? -12.301 0.361 -3.498 1.00 98.81 85 GLY A O 1
ATOM 666 N N . ASN A 1 86 ? -10.271 0.485 -2.549 1.00 98.88 86 ASN A N 1
ATOM 667 C CA . ASN A 1 86 ? -9.600 -0.375 -3.520 1.00 98.88 86 ASN A CA 1
ATOM 668 C C . ASN A 1 86 ? -9.713 -1.853 -3.145 1.00 98.88 86 ASN A C 1
ATOM 670 O O . ASN A 1 86 ? -9.885 -2.195 -1.977 1.00 98.88 86 ASN A O 1
ATOM 674 N N . THR A 1 87 ? -9.543 -2.719 -4.136 1.00 98.75 87 THR A N 1
ATOM 675 C CA . THR A 1 87 ? -9.276 -4.151 -3.966 1.00 98.75 87 THR A CA 1
ATOM 676 C C . THR A 1 87 ? -7.805 -4.379 -4.301 1.00 98.75 87 THR A C 1
ATOM 678 O O . THR A 1 87 ? -7.391 -4.053 -5.410 1.00 98.75 87 THR A O 1
ATOM 681 N N . ILE A 1 88 ? -7.002 -4.883 -3.361 1.00 98.44 88 ILE A N 1
ATOM 682 C CA . ILE A 1 88 ? -5.560 -5.102 -3.569 1.00 98.44 88 ILE A CA 1
ATOM 683 C C . ILE A 1 88 ? -5.187 -6.521 -3.140 1.00 98.44 88 ILE A C 1
ATOM 685 O O . ILE A 1 88 ? -5.386 -6.879 -1.977 1.00 98.44 88 ILE A O 1
ATOM 689 N N . THR A 1 89 ? -4.664 -7.317 -4.075 1.00 95.38 89 THR A N 1
ATOM 690 C CA . THR A 1 89 ? -4.398 -8.751 -3.876 1.00 95.38 89 THR A CA 1
ATOM 691 C C . THR A 1 89 ? -3.232 -9.286 -4.684 1.00 95.38 89 THR A C 1
ATOM 693 O O . THR A 1 89 ? -2.944 -8.784 -5.759 1.00 95.38 89 THR A O 1
ATOM 696 N N . GLY A 1 90 ? -2.670 -10.417 -4.256 1.00 83.31 90 GLY A N 1
ATOM 697 C CA . GLY A 1 90 ? -1.724 -11.188 -5.074 1.00 83.31 90 GLY A CA 1
ATOM 698 C C . GLY A 1 90 ? -0.275 -10.708 -4.981 1.00 83.31 90 GLY A C 1
ATOM 699 O O . GLY A 1 90 ? 0.589 -11.270 -5.640 1.00 83.31 90 GLY A O 1
ATOM 700 N N . HIS A 1 91 ? -0.008 -9.713 -4.137 1.00 88.75 91 HIS A N 1
ATOM 701 C CA . HIS A 1 91 ? 1.328 -9.204 -3.829 1.00 88.75 91 HIS A CA 1
ATOM 702 C C . HIS A 1 91 ? 2.017 -10.071 -2.770 1.00 88.75 91 HIS A C 1
ATOM 704 O O . HIS A 1 91 ? 1.385 -10.496 -1.800 1.00 88.75 91 HIS A O 1
ATOM 710 N N . ASN A 1 92 ? 3.312 -10.329 -2.944 1.00 90.19 92 ASN A N 1
ATOM 711 C CA . ASN A 1 92 ? 4.099 -11.231 -2.100 1.00 90.19 92 ASN A CA 1
ATOM 712 C C . ASN A 1 92 ? 4.639 -10.537 -0.834 1.00 90.19 92 ASN A C 1
ATOM 714 O O . ASN A 1 92 ? 4.691 -11.144 0.234 1.00 90.19 92 ASN A O 1
ATOM 718 N N . ASN A 1 93 ? 4.995 -9.249 -0.897 1.00 92.06 93 ASN A N 1
ATOM 719 C CA . ASN A 1 93 ? 5.521 -8.536 0.276 1.00 92.06 93 ASN A CA 1
ATOM 720 C C . ASN A 1 93 ? 4.421 -7.852 1.090 1.00 92.06 93 ASN A C 1
ATOM 722 O O . ASN A 1 93 ? 4.203 -8.214 2.248 1.00 92.06 93 ASN A O 1
ATOM 726 N N . ALA A 1 94 ? 3.685 -6.913 0.499 1.00 95.31 94 ALA A N 1
ATOM 727 C CA . ALA A 1 94 ? 2.511 -6.309 1.120 1.00 95.31 94 ALA A CA 1
ATOM 728 C C . ALA A 1 94 ? 1.508 -5.817 0.072 1.00 95.31 94 ALA A C 1
ATOM 730 O O . ALA A 1 94 ? 1.873 -5.385 -1.018 1.00 95.31 94 ALA A O 1
ATOM 731 N N . ALA A 1 95 ? 0.224 -5.787 0.432 1.00 97.31 95 ALA A N 1
ATOM 732 C CA . ALA A 1 95 ? -0.763 -5.062 -0.365 1.00 97.31 95 ALA A CA 1
ATOM 733 C C . ALA A 1 95 ? -0.493 -3.546 -0.291 1.00 97.31 95 ALA A C 1
ATOM 735 O O . ALA A 1 95 ? -0.582 -2.839 -1.292 1.00 97.31 95 ALA A O 1
ATOM 736 N N . ILE A 1 96 ? -0.111 -3.036 0.886 1.00 97.56 96 ILE A N 1
ATOM 737 C CA . ILE A 1 96 ? 0.387 -1.667 1.060 1.00 97.56 96 ILE A CA 1
ATOM 738 C C . ILE A 1 96 ? 1.633 -1.677 1.949 1.00 97.56 96 ILE A C 1
ATOM 740 O O . ILE A 1 96 ? 1.571 -2.049 3.124 1.00 97.56 96 ILE A O 1
ATOM 744 N N . MET A 1 97 ? 2.746 -1.198 1.404 1.00 95.12 97 MET A N 1
ATOM 745 C CA . MET A 1 97 ? 4.016 -1.018 2.098 1.00 95.12 97 MET A CA 1
ATOM 746 C C . MET A 1 97 ? 4.272 0.469 2.339 1.00 95.12 97 MET A C 1
ATOM 748 O O . MET A 1 97 ? 4.197 1.293 1.433 1.00 95.12 97 MET A O 1
ATOM 752 N N . VAL A 1 98 ? 4.609 0.833 3.571 1.00 93.25 98 VAL A N 1
ATOM 753 C CA . VAL A 1 98 ? 4.972 2.198 3.955 1.00 93.25 98 VAL A CA 1
ATOM 754 C C . VAL A 1 98 ? 6.376 2.149 4.531 1.00 93.25 98 VAL A C 1
ATOM 756 O O . VAL A 1 98 ? 6.576 1.737 5.672 1.00 93.25 98 VAL A O 1
ATOM 759 N N . ASN A 1 99 ? 7.346 2.563 3.721 1.00 88.50 99 ASN A N 1
ATOM 760 C CA . ASN A 1 99 ? 8.772 2.412 3.978 1.00 88.50 99 ASN A CA 1
ATOM 761 C C . ASN A 1 99 ? 9.499 3.693 3.552 1.00 88.50 99 ASN A C 1
ATOM 763 O O . ASN A 1 99 ? 9.609 3.976 2.372 1.00 88.50 99 ASN A O 1
ATOM 767 N N . GLN A 1 100 ? 9.995 4.493 4.495 1.00 86.00 100 GLN A N 1
ATOM 768 C CA . GLN A 1 100 ? 10.378 5.893 4.248 1.00 86.00 100 GLN A CA 1
ATOM 769 C C . GLN A 1 100 ? 11.725 6.102 3.522 1.00 86.00 100 GLN A C 1
ATOM 771 O O . GLN A 1 100 ? 12.454 7.028 3.859 1.00 86.00 100 GLN A O 1
ATOM 776 N N . ALA A 1 101 ? 12.087 5.300 2.517 1.00 85.06 101 ALA A N 1
ATOM 777 C CA . ALA A 1 101 ? 13.385 5.358 1.827 1.00 85.06 101 ALA A CA 1
ATOM 778 C C . ALA A 1 101 ? 13.818 6.761 1.329 1.00 85.06 101 ALA A C 1
ATOM 780 O O . ALA A 1 101 ? 15.015 7.039 1.262 1.00 85.06 101 ALA A O 1
ATOM 781 N N . VAL A 1 102 ? 12.871 7.654 1.018 1.00 87.94 102 VAL A N 1
ATOM 782 C CA . VAL A 1 102 ? 13.124 8.973 0.411 1.00 87.94 102 VAL A CA 1
ATOM 783 C C . VAL A 1 102 ? 12.895 10.141 1.379 1.00 87.94 102 VAL A C 1
ATOM 785 O O . VAL A 1 102 ? 13.682 11.086 1.384 1.00 87.94 102 VAL A O 1
ATOM 788 N N . SER A 1 103 ? 11.818 10.133 2.173 1.00 90.06 103 SER A N 1
ATOM 789 C CA . SER A 1 103 ? 11.488 11.231 3.103 1.00 90.06 103 SER A CA 1
ATOM 790 C C . SER A 1 103 ? 10.432 10.834 4.146 1.00 90.06 103 SER A C 1
ATOM 792 O O . SER A 1 103 ? 9.856 9.750 4.078 1.00 90.06 103 SER A O 1
ATOM 794 N N . HIS A 1 104 ? 10.152 11.719 5.113 1.00 90.50 104 HIS A N 1
ATOM 795 C CA . HIS A 1 104 ? 9.079 11.532 6.101 1.00 90.50 104 HIS A CA 1
ATOM 796 C C . HIS A 1 104 ? 7.731 11.283 5.409 1.00 90.50 104 HIS A C 1
ATOM 798 O O . HIS A 1 104 ? 7.403 11.987 4.456 1.00 90.50 104 HIS A O 1
ATOM 804 N N . THR A 1 105 ? 6.955 10.306 5.893 1.00 91.31 105 THR A N 1
ATOM 805 C CA . THR A 1 105 ? 5.594 10.051 5.385 1.00 91.31 105 THR A CA 1
ATOM 806 C C . THR A 1 105 ? 4.551 10.658 6.313 1.00 91.31 105 THR A C 1
ATOM 808 O O . THR A 1 105 ? 4.526 10.322 7.497 1.00 91.31 105 THR A O 1
ATOM 811 N N . SER A 1 106 ? 3.668 11.517 5.805 1.00 93.12 106 SER A N 1
ATOM 812 C CA . SER A 1 106 ? 2.576 12.071 6.613 1.00 93.12 106 SER A CA 1
ATOM 813 C C . SER A 1 106 ? 1.234 12.173 5.899 1.00 93.12 106 SER A C 1
ATOM 815 O O . SER A 1 106 ? 1.176 12.188 4.677 1.00 93.12 106 SER A O 1
ATOM 817 N N . ASP A 1 107 ? 0.140 12.254 6.662 1.00 95.88 107 ASP A N 1
ATOM 818 C CA . ASP A 1 107 ? -1.220 12.402 6.114 1.00 95.88 107 ASP A CA 1
ATOM 819 C C . ASP A 1 107 ? -1.550 11.313 5.074 1.00 95.88 107 ASP A C 1
ATOM 821 O O . ASP A 1 107 ? -1.845 11.583 3.907 1.00 95.88 107 ASP A O 1
ATOM 825 N N . LEU A 1 108 ? -1.428 10.057 5.508 1.00 96.62 108 LEU A N 1
ATOM 826 C CA . LEU A 1 108 ? -1.768 8.874 4.721 1.00 96.62 108 LEU A CA 1
ATOM 827 C C . LEU A 1 108 ? -3.059 8.267 5.262 1.00 96.62 108 LEU A C 1
ATOM 829 O O . LEU A 1 108 ? -3.135 7.885 6.431 1.00 96.62 108 LEU A O 1
ATOM 833 N N . LEU A 1 109 ? -4.050 8.143 4.385 1.00 98.62 109 LEU A N 1
ATOM 834 C CA . LEU A 1 109 ? -5.314 7.472 4.650 1.00 98.62 109 LEU A CA 1
ATOM 835 C C . LEU A 1 109 ? -5.415 6.187 3.832 1.00 98.62 109 LEU A C 1
ATOM 837 O O . LEU A 1 109 ? -5.371 6.231 2.604 1.00 98.62 109 LEU A O 1
ATOM 841 N N . ILE A 1 110 ? -5.630 5.075 4.526 1.00 98.69 110 ILE A N 1
ATOM 842 C CA . ILE A 1 110 ? -5.968 3.770 3.960 1.00 98.69 110 ILE A CA 1
ATOM 843 C C . ILE A 1 110 ? -7.361 3.414 4.479 1.00 98.69 110 ILE A C 1
ATOM 845 O O . ILE A 1 110 ? -7.506 2.996 5.630 1.00 98.69 110 ILE A O 1
ATOM 849 N N . ASP A 1 111 ? -8.393 3.630 3.665 1.00 98.94 111 ASP A N 1
ATOM 850 C CA . ASP A 1 111 ? -9.788 3.527 4.110 1.00 98.94 111 ASP A CA 1
ATOM 851 C C . ASP A 1 111 ? -10.672 2.675 3.195 1.00 98.94 111 ASP A C 1
ATOM 853 O O . ASP A 1 111 ? -10.633 2.814 1.975 1.00 98.94 111 ASP A O 1
ATOM 857 N N . ARG A 1 112 ? -11.532 1.832 3.779 1.00 98.88 112 ARG A N 1
ATOM 858 C CA . ARG A 1 112 ? -12.546 1.039 3.048 1.00 98.88 112 ARG A CA 1
ATOM 859 C C . ARG A 1 112 ? -11.995 0.130 1.942 1.00 98.88 112 ARG A C 1
ATOM 861 O O . ARG A 1 112 ? -12.736 -0.233 1.035 1.00 98.88 112 ARG A O 1
ATOM 868 N N . ASN A 1 113 ? -10.722 -0.247 2.000 1.00 98.94 113 ASN A N 1
ATOM 869 C CA . ASN A 1 113 ? -10.134 -1.175 1.038 1.00 98.94 113 ASN A CA 1
ATOM 870 C C . ASN A 1 113 ? -10.457 -2.627 1.414 1.00 98.94 113 ASN A C 1
ATOM 872 O O . ASN A 1 113 ? -10.646 -2.946 2.591 1.00 98.94 113 ASN A O 1
ATOM 876 N N . TRP A 1 114 ? -10.463 -3.505 0.418 1.00 98.75 114 TRP A N 1
ATOM 877 C CA . TRP A 1 114 ? -10.366 -4.946 0.599 1.00 98.75 114 TRP A CA 1
ATOM 878 C C . TRP A 1 114 ? -8.944 -5.391 0.245 1.00 98.75 114 TRP A C 1
ATOM 880 O O . TRP A 1 114 ? -8.485 -5.176 -0.875 1.00 98.75 114 TRP A O 1
ATOM 890 N N . LEU A 1 115 ? -8.225 -5.938 1.223 1.00 98.69 115 LEU A N 1
ATOM 891 C CA . LEU A 1 115 ? -6.794 -6.227 1.132 1.00 98.69 115 LEU A CA 1
ATOM 892 C C . LEU A 1 115 ? -6.541 -7.702 1.438 1.00 98.69 115 LEU A C 1
ATOM 894 O O . LEU A 1 115 ? -7.002 -8.211 2.463 1.00 98.69 115 LEU A O 1
ATOM 898 N N . ASP A 1 116 ? -5.778 -8.384 0.593 1.00 96.62 116 ASP A N 1
ATOM 899 C CA . ASP A 1 116 ? -5.377 -9.768 0.843 1.00 96.62 116 ASP A CA 1
ATOM 900 C C . ASP A 1 116 ? -3.955 -10.045 0.339 1.00 96.62 116 ASP A C 1
ATOM 902 O O . ASP A 1 116 ? -3.457 -9.377 -0.565 1.00 96.62 116 ASP A O 1
ATOM 906 N N . GLY A 1 117 ? -3.296 -11.033 0.939 1.00 93.69 117 GLY A N 1
ATOM 907 C CA . GLY A 1 117 ? -1.922 -11.412 0.608 1.00 93.69 117 GLY A CA 1
ATOM 908 C C . GLY A 1 117 ? -0.855 -10.570 1.313 1.00 93.69 117 GLY A C 1
ATOM 909 O O . GLY A 1 117 ? -1.143 -9.817 2.255 1.00 93.69 117 GLY A O 1
ATOM 910 N N . GLY A 1 118 ? 0.387 -10.734 0.861 1.00 93.62 118 GLY A N 1
ATOM 911 C CA . GLY A 1 118 ? 1.602 -10.197 1.470 1.00 93.62 118 GLY A CA 1
ATOM 912 C C . GLY A 1 118 ? 2.122 -11.023 2.649 1.00 93.62 118 GLY A C 1
ATOM 913 O O . GLY A 1 118 ? 1.455 -11.921 3.162 1.00 93.62 118 GLY A O 1
ATOM 914 N N . GLY A 1 119 ? 3.304 -10.675 3.160 1.00 93.19 119 GLY A N 1
ATOM 915 C CA . GLY A 1 119 ? 3.767 -11.134 4.470 1.00 93.19 119 GLY A CA 1
ATOM 916 C C . GLY A 1 119 ? 2.789 -10.699 5.557 1.00 93.19 119 GLY A C 1
ATOM 917 O O . GLY A 1 119 ? 2.246 -11.525 6.292 1.00 93.19 119 GLY A O 1
ATOM 918 N N . CYS A 1 120 ? 2.518 -9.396 5.577 1.00 95.00 120 CYS A N 1
ATOM 919 C CA . CYS A 1 120 ? 1.359 -8.790 6.213 1.00 95.00 120 CYS A CA 1
ATOM 920 C C . CYS A 1 120 ? 0.702 -7.857 5.190 1.00 95.00 120 CYS A C 1
ATOM 922 O O . CYS A 1 120 ? 1.416 -7.193 4.442 1.00 95.00 120 CYS A O 1
ATOM 924 N N . SER A 1 121 ? -0.629 -7.767 5.143 1.00 97.62 121 SER A N 1
ATOM 925 C CA . SER A 1 121 ? -1.286 -7.010 4.061 1.00 97.62 121 SER A CA 1
ATOM 926 C C . SER A 1 121 ? -0.964 -5.514 4.091 1.00 97.62 121 SER A C 1
ATOM 928 O O . SER A 1 121 ? -0.749 -4.917 3.042 1.00 97.62 121 SER A O 1
ATOM 930 N N . ILE A 1 122 ? -0.878 -4.909 5.276 1.00 96.88 122 ILE A N 1
ATOM 931 C CA . ILE A 1 122 ? -0.327 -3.565 5.464 1.00 96.88 122 ILE A CA 1
ATOM 932 C C . ILE A 1 122 ? 0.939 -3.673 6.304 1.00 96.88 122 ILE A C 1
ATOM 934 O O . ILE A 1 122 ? 0.893 -4.140 7.445 1.00 96.88 122 ILE A O 1
ATOM 938 N N . ASN A 1 123 ? 2.050 -3.177 5.768 1.00 94.44 123 ASN A N 1
ATOM 939 C CA . ASN A 1 123 ? 3.327 -3.126 6.462 1.00 94.44 123 ASN A CA 1
ATOM 940 C C . ASN A 1 123 ? 3.813 -1.679 6.591 1.00 94.44 123 ASN A C 1
ATOM 942 O O . ASN A 1 123 ? 4.121 -1.020 5.602 1.00 94.44 123 ASN A O 1
ATOM 946 N N . ILE A 1 124 ? 3.863 -1.177 7.826 1.00 91.62 124 ILE A N 1
ATOM 947 C CA . ILE A 1 124 ? 4.355 0.163 8.158 1.00 91.62 124 ILE A CA 1
ATOM 948 C C . ILE A 1 124 ? 5.667 0.002 8.926 1.00 91.62 124 ILE A C 1
ATOM 950 O O . ILE A 1 124 ? 5.692 -0.121 10.155 1.00 91.62 124 ILE A O 1
ATOM 954 N N . ALA A 1 125 ? 6.773 0.009 8.189 1.00 83.81 125 ALA A N 1
ATOM 955 C CA . ALA A 1 125 ? 8.110 -0.196 8.727 1.00 83.81 125 ALA A CA 1
ATOM 956 C C . ALA A 1 125 ? 8.997 1.034 8.502 1.00 83.81 125 ALA A C 1
ATOM 958 O O . ALA A 1 125 ? 8.928 1.708 7.475 1.00 83.81 125 ALA A O 1
ATOM 959 N N . ALA A 1 126 ? 9.866 1.319 9.471 1.00 68.19 126 ALA A N 1
ATOM 960 C CA . ALA A 1 126 ? 10.903 2.326 9.296 1.00 68.19 126 ALA A CA 1
ATOM 961 C C . ALA A 1 126 ? 12.025 1.746 8.425 1.00 68.19 126 ALA A C 1
ATOM 963 O O . ALA A 1 126 ? 12.635 0.748 8.800 1.00 68.19 126 ALA A O 1
ATOM 964 N N . ALA A 1 127 ? 12.328 2.376 7.290 1.00 60.72 127 ALA A N 1
ATOM 965 C CA . ALA A 1 127 ? 13.509 2.018 6.497 1.00 60.72 127 ALA A CA 1
ATOM 966 C C . ALA A 1 127 ? 14.787 2.730 6.961 1.00 60.72 127 ALA A C 1
ATOM 968 O O . ALA A 1 127 ? 15.891 2.289 6.656 1.00 60.72 127 ALA A O 1
ATOM 969 N N . ASN A 1 128 ? 14.653 3.889 7.611 1.00 64.25 128 ASN A N 1
ATOM 970 C CA . ASN A 1 128 ? 15.737 4.847 7.830 1.00 64.25 128 ASN A CA 1
ATOM 971 C C . ASN A 1 128 ? 15.376 5.869 8.933 1.00 64.25 128 ASN A C 1
ATOM 973 O O . ASN A 1 128 ? 14.441 5.673 9.704 1.00 64.25 128 ASN A O 1
ATOM 977 N N . GLN A 1 129 ? 16.131 6.973 9.017 1.00 66.94 129 GLN A N 1
ATOM 978 C CA . GLN A 1 129 ? 15.945 8.070 9.983 1.00 66.94 129 GLN A CA 1
ATOM 979 C C . GLN A 1 129 ? 14.616 8.840 9.846 1.00 66.94 129 GLN A C 1
ATOM 981 O O . GLN A 1 129 ? 14.326 9.710 10.669 1.00 66.94 129 GLN A O 1
ATOM 986 N N . TYR A 1 130 ? 13.832 8.588 8.794 1.00 80.44 130 TYR A N 1
ATOM 987 C CA . TYR A 1 130 ? 12.590 9.306 8.548 1.00 80.44 130 TYR A CA 1
ATOM 988 C C . TYR A 1 130 ? 11.413 8.576 9.199 1.00 80.44 130 TYR A C 1
ATOM 990 O O . TYR A 1 130 ? 11.165 7.401 8.954 1.00 80.44 130 TYR A O 1
ATOM 998 N N . GLY A 1 131 ? 10.682 9.291 10.053 1.00 84.81 131 GLY A N 1
ATOM 999 C CA . GLY A 1 131 ? 9.489 8.758 10.712 1.00 84.81 131 GLY A CA 1
ATOM 1000 C C . GLY A 1 131 ? 8.215 8.878 9.875 1.00 84.81 131 GLY A C 1
ATOM 1001 O O . GLY A 1 131 ? 8.232 9.272 8.705 1.00 84.81 131 GLY A O 1
ATOM 1002 N N . THR A 1 132 ? 7.094 8.628 10.539 1.00 88.31 132 THR A N 1
ATOM 1003 C CA . THR A 1 132 ? 5.745 8.853 10.022 1.00 88.31 132 THR A CA 1
ATOM 1004 C C . THR A 1 132 ? 4.918 9.720 10.968 1.00 88.31 132 THR A C 1
ATOM 1006 O O . THR A 1 132 ? 5.203 9.808 12.165 1.00 88.31 132 THR A O 1
ATOM 1009 N N . SER A 1 133 ? 3.890 10.383 10.441 1.00 90.19 133 SER A N 1
ATOM 1010 C CA . SER A 1 133 ? 2.895 11.096 11.246 1.00 90.19 133 SER A CA 1
ATOM 1011 C C . SER A 1 133 ? 1.521 11.081 10.583 1.00 90.19 133 SER A C 1
ATOM 1013 O O . SER A 1 133 ? 1.417 11.051 9.364 1.00 90.19 133 SER A O 1
ATOM 1015 N N . GLN A 1 134 ? 0.446 11.135 11.372 1.00 92.00 134 GLN A N 1
ATOM 1016 C CA . GLN A 1 134 ? -0.926 11.212 10.844 1.00 92.00 134 GLN A CA 1
ATOM 1017 C C . GLN A 1 134 ? -1.247 10.071 9.861 1.00 92.00 134 GLN A C 1
ATOM 1019 O O . GLN A 1 134 ? -1.741 10.299 8.757 1.00 92.00 134 GLN A O 1
ATOM 1024 N N . LEU A 1 135 ? -0.937 8.837 10.260 1.00 93.56 135 LEU A N 1
ATOM 1025 C CA . LEU A 1 135 ? -1.357 7.655 9.518 1.00 93.56 135 LEU A CA 1
ATOM 1026 C C . LEU A 1 135 ? -2.743 7.241 10.004 1.00 93.56 135 LEU A C 1
ATOM 1028 O O . LEU A 1 135 ? -2.978 7.151 11.210 1.00 93.56 135 LEU A O 1
ATOM 1032 N N . THR A 1 136 ? -3.655 6.979 9.076 1.00 96.75 136 THR A N 1
ATOM 1033 C CA . THR A 1 136 ? -5.012 6.522 9.383 1.00 96.75 136 THR A CA 1
ATOM 1034 C C . THR A 1 136 ? -5.329 5.279 8.568 1.00 96.75 136 THR A C 1
ATOM 1036 O O . THR A 1 136 ? -5.310 5.321 7.341 1.00 96.75 136 THR A O 1
ATOM 1039 N N . VAL A 1 137 ? -5.628 4.174 9.249 1.00 97.75 137 VAL A N 1
ATOM 1040 C CA . VAL A 1 137 ? -6.029 2.908 8.624 1.00 97.75 137 VAL A CA 1
ATOM 1041 C C . VAL A 1 137 ? -7.400 2.529 9.158 1.00 97.75 137 VAL A C 1
ATOM 1043 O O . VAL A 1 137 ? -7.513 2.102 10.307 1.00 97.75 137 VAL A O 1
ATOM 1046 N N . THR A 1 138 ? -8.453 2.704 8.363 1.00 98.62 138 THR A N 1
ATOM 1047 C CA . THR A 1 138 ? -9.832 2.570 8.851 1.00 98.62 138 THR A CA 1
ATOM 1048 C C . THR A 1 138 ? -10.747 1.775 7.938 1.00 98.62 138 THR A C 1
ATOM 1050 O O . THR A 1 138 ? -10.637 1.821 6.721 1.00 98.62 138 THR A O 1
ATOM 1053 N N . ASN A 1 139 ? -11.710 1.067 8.529 1.00 98.75 139 ASN A N 1
ATOM 1054 C CA . ASN A 1 139 ? -12.813 0.425 7.802 1.00 98.75 139 ASN A CA 1
ATOM 1055 C C . ASN A 1 139 ? -12.382 -0.551 6.689 1.00 98.75 139 ASN A C 1
ATOM 1057 O O . ASN A 1 139 ? -13.161 -0.804 5.770 1.00 98.75 139 ASN A O 1
ATOM 1061 N N . ASN A 1 140 ? -11.154 -1.073 6.733 1.00 98.88 140 ASN A N 1
ATOM 1062 C CA . ASN A 1 140 ? -10.666 -2.009 5.728 1.00 98.88 140 ASN A CA 1
ATOM 1063 C C . ASN A 1 140 ? -11.102 -3.438 6.067 1.00 98.88 140 ASN A C 1
ATOM 1065 O O . ASN A 1 140 ? -11.276 -3.801 7.235 1.00 98.88 140 ASN A O 1
ATOM 1069 N N . ARG A 1 141 ? -11.244 -4.256 5.030 1.00 98.81 141 ARG A N 1
ATOM 1070 C CA . ARG A 1 141 ? -11.547 -5.683 5.115 1.00 98.81 141 ARG A CA 1
ATOM 1071 C C . ARG A 1 141 ? -10.329 -6.479 4.686 1.00 98.81 141 ARG A C 1
ATOM 1073 O O . ARG A 1 141 ? -9.713 -6.157 3.675 1.00 98.81 141 ARG A O 1
ATOM 1080 N N . PHE A 1 142 ? -9.993 -7.506 5.455 1.00 98.69 142 PHE A N 1
ATOM 1081 C CA . PHE A 1 142 ? -8.795 -8.307 5.225 1.00 98.69 142 PHE A CA 1
ATOM 1082 C C . PHE A 1 142 ? -9.153 -9.754 4.900 1.00 98.69 142 PHE A C 1
ATOM 1084 O O . PHE A 1 142 ? -9.888 -10.397 5.658 1.00 98.69 142 PHE A O 1
ATOM 1091 N N . GLY A 1 143 ? -8.615 -10.272 3.796 1.00 97.81 143 GLY A N 1
ATOM 1092 C CA . GLY A 1 143 ? -8.612 -11.706 3.509 1.00 97.81 143 GLY A CA 1
ATOM 1093 C C . GLY A 1 143 ? -7.626 -12.462 4.406 1.00 97.81 143 GLY A C 1
ATOM 1094 O O . GLY A 1 143 ? -7.146 -11.913 5.393 1.00 97.81 143 GLY A O 1
ATOM 1095 N N . ARG A 1 144 ? -7.354 -13.742 4.130 1.00 95.62 144 ARG A N 1
ATOM 1096 C CA . ARG A 1 144 ? -6.573 -14.632 5.026 1.00 95.62 144 ARG A CA 1
ATOM 1097 C C . ARG A 1 144 ? -5.316 -15.217 4.380 1.00 95.62 144 ARG A C 1
ATOM 1099 O O . ARG A 1 144 ? -4.728 -16.139 4.940 1.00 95.62 144 ARG A O 1
ATOM 1106 N N . SER A 1 145 ? -4.924 -14.726 3.209 1.00 95.12 145 SER A N 1
ATOM 1107 C CA . SER A 1 145 ? -3.833 -15.303 2.413 1.00 95.12 145 SER A CA 1
ATOM 1108 C C . SER A 1 145 ? -2.448 -14.732 2.741 1.00 95.12 145 SER A C 1
ATOM 1110 O O . SER A 1 145 ? -1.514 -14.899 1.964 1.00 95.12 145 SER A O 1
ATOM 1112 N N . GLN A 1 146 ? -2.286 -14.083 3.899 1.00 95.50 146 GLN A N 1
ATOM 1113 C CA . GLN A 1 146 ? -0.986 -13.571 4.332 1.00 95.50 146 GLN A CA 1
ATOM 1114 C C . GLN A 1 146 ? -0.004 -14.710 4.647 1.00 95.50 146 GLN A C 1
ATOM 1116 O O . GLN A 1 146 ? -0.398 -15.727 5.224 1.00 95.50 146 GLN A O 1
ATOM 1121 N N . HIS A 1 147 ? 1.289 -14.526 4.360 1.00 93.88 147 HIS A N 1
ATOM 1122 C CA . HIS A 1 147 ? 2.314 -15.516 4.724 1.00 93.88 147 HIS A CA 1
ATOM 1123 C C . HIS A 1 147 ? 2.452 -15.664 6.243 1.00 93.88 147 HIS A C 1
ATOM 1125 O O . HIS A 1 147 ? 2.629 -16.775 6.749 1.00 93.88 147 HIS A O 1
ATOM 1131 N N . PHE A 1 148 ? 2.337 -14.558 6.986 1.00 93.31 148 PHE A N 1
ATOM 1132 C CA . PHE A 1 148 ? 2.269 -14.597 8.440 1.00 93.31 148 PHE A CA 1
ATOM 1133 C C . PHE A 1 148 ? 0.814 -14.654 8.893 1.00 93.31 148 PHE A C 1
ATOM 1135 O O . PHE A 1 148 ? 0.034 -13.716 8.712 1.00 93.31 148 PHE A O 1
ATOM 1142 N N . ALA A 1 149 ? 0.456 -15.770 9.529 1.00 92.00 149 ALA A N 1
ATOM 1143 C CA . ALA A 1 149 ? -0.902 -16.017 9.985 1.00 92.00 149 ALA A CA 1
ATOM 1144 C C . ALA A 1 149 ? -1.431 -14.860 10.847 1.00 92.00 149 ALA A C 1
ATOM 1146 O O . ALA A 1 149 ? -0.806 -14.454 11.828 1.00 92.00 149 ALA A O 1
ATOM 1147 N N . ASN A 1 150 ? -2.627 -14.376 10.503 1.00 92.06 150 ASN A N 1
ATOM 1148 C CA . ASN A 1 150 ? -3.311 -13.270 11.180 1.00 92.06 150 ASN A CA 1
ATOM 1149 C C . ASN A 1 150 ? -2.571 -11.919 11.128 1.00 92.06 150 ASN A C 1
ATOM 1151 O O . ASN A 1 150 ? -2.868 -11.041 11.939 1.00 92.06 150 ASN A O 1
ATOM 1155 N N . CYS A 1 151 ? -1.649 -11.713 10.185 1.00 95.44 151 CYS A N 1
ATOM 1156 C CA . CYS A 1 151 ? -0.927 -10.452 10.062 1.00 95.44 151 CYS A CA 1
ATOM 1157 C C . CYS A 1 151 ? -1.580 -9.493 9.055 1.00 95.44 151 CYS A C 1
ATOM 1159 O O . CYS A 1 151 ? -1.087 -9.287 7.954 1.00 95.44 151 CYS A O 1
ATOM 1161 N N . ALA A 1 152 ? -2.704 -8.877 9.414 1.00 96.94 152 ALA A N 1
ATOM 1162 C CA . ALA A 1 152 ? -3.337 -7.887 8.537 1.00 96.94 152 ALA A CA 1
ATOM 1163 C C . ALA A 1 152 ? -2.575 -6.550 8.520 1.00 96.94 152 ALA A C 1
ATOM 1165 O O . ALA A 1 152 ? -2.330 -5.995 7.453 1.00 96.94 152 ALA A O 1
ATOM 1166 N N . ILE A 1 153 ? -2.182 -6.041 9.692 1.00 95.56 153 ILE A N 1
ATOM 1167 C CA . ILE A 1 153 ? -1.468 -4.766 9.832 1.00 95.56 153 ILE A CA 1
ATOM 1168 C C . ILE A 1 153 ? -0.278 -4.977 10.762 1.00 95.56 153 ILE A C 1
ATOM 1170 O O . ILE A 1 153 ? -0.467 -5.387 11.908 1.00 95.56 153 ILE A O 1
ATOM 1174 N N . ILE A 1 154 ? 0.926 -4.651 10.301 1.00 93.38 154 ILE A N 1
ATOM 1175 C CA . ILE A 1 154 ? 2.139 -4.622 11.121 1.00 93.38 154 ILE A CA 1
ATOM 1176 C C . ILE A 1 154 ? 2.735 -3.219 11.156 1.00 93.38 154 ILE A C 1
ATOM 1178 O O . ILE A 1 154 ? 2.773 -2.517 10.146 1.00 93.38 154 ILE A O 1
ATOM 1182 N N . VAL A 1 155 ? 3.186 -2.807 12.341 1.00 89.38 155 VAL A N 1
ATOM 1183 C CA . VAL A 1 155 ? 3.809 -1.498 12.565 1.00 89.38 155 VAL A CA 1
ATOM 1184 C C . VAL A 1 155 ? 5.089 -1.672 13.377 1.00 89.38 155 VAL A C 1
ATOM 1186 O O . VAL A 1 155 ? 5.096 -2.405 14.370 1.00 89.38 155 VAL A O 1
ATOM 1189 N N . SER A 1 156 ? 6.163 -0.992 12.973 1.00 81.56 156 SER A N 1
ATOM 1190 C CA . SER A 1 156 ? 7.400 -0.896 13.762 1.00 81.56 156 SER A CA 1
ATOM 1191 C C . SER A 1 156 ? 7.267 0.129 14.901 1.00 81.56 156 SER A C 1
ATOM 1193 O O . SER A 1 156 ? 6.678 1.198 14.732 1.00 81.56 156 SER A O 1
ATOM 1195 N N . PHE A 1 157 ? 7.838 -0.178 16.072 1.00 60.28 157 PHE A N 1
ATOM 1196 C CA . PHE A 1 157 ? 7.673 0.574 17.329 1.00 60.28 157 PHE A CA 1
ATOM 1197 C C . PHE A 1 157 ? 8.116 2.045 17.304 1.00 60.28 157 PHE A C 1
ATOM 1199 O O . PHE A 1 157 ? 7.733 2.812 18.186 1.00 60.28 157 PHE A O 1
ATOM 1206 N N . THR A 1 158 ? 8.913 2.465 16.323 1.00 60.91 158 THR A N 1
ATOM 1207 C CA . THR A 1 158 ? 9.337 3.867 16.174 1.00 60.91 158 THR A CA 1
ATOM 1208 C C . THR A 1 158 ? 8.248 4.766 15.575 1.00 60.91 158 THR A C 1
ATOM 1210 O O . THR A 1 158 ? 8.409 5.987 15.546 1.00 60.91 158 THR A O 1
ATOM 1213 N N . GLN A 1 159 ? 7.116 4.195 15.146 1.00 61.00 159 GLN A N 1
ATOM 1214 C CA . GLN A 1 159 ? 6.026 4.891 14.463 1.00 61.00 159 GLN A CA 1
ATOM 1215 C C . GLN A 1 159 ? 4.828 5.115 15.410 1.00 61.00 159 GLN A C 1
ATOM 1217 O O . GLN A 1 159 ? 3.853 4.370 15.415 1.00 61.00 159 GLN A O 1
ATOM 1222 N N . ASN A 1 160 ? 4.890 6.165 16.235 1.00 56.16 160 ASN A N 1
ATOM 1223 C CA . ASN A 1 160 ? 3.904 6.449 17.298 1.00 56.16 160 ASN A CA 1
ATOM 1224 C C . ASN A 1 160 ? 2.589 7.125 16.834 1.00 56.16 160 ASN A C 1
ATOM 1226 O O . ASN A 1 160 ? 1.848 7.642 17.668 1.00 56.16 160 ASN A O 1
ATOM 1230 N N . ALA A 1 161 ? 2.284 7.171 15.533 1.00 72.31 161 ALA A N 1
ATOM 1231 C CA . ALA A 1 161 ? 1.240 8.053 14.990 1.00 72.31 161 ALA A CA 1
ATOM 1232 C C . ALA A 1 161 ? 0.217 7.361 14.068 1.00 72.31 161 ALA A C 1
ATOM 1234 O O . ALA A 1 161 ? -0.259 7.976 13.110 1.00 72.31 161 ALA A O 1
ATOM 1235 N N . LEU A 1 162 ? -0.128 6.100 14.357 1.00 88.81 162 LEU A N 1
ATOM 1236 C CA . LEU A 1 162 ? -1.193 5.378 13.658 1.00 88.81 162 LEU A CA 1
ATOM 1237 C C . LEU A 1 162 ? -2.527 5.475 14.410 1.00 88.81 162 LEU A C 1
ATOM 1239 O O . LEU A 1 162 ? -2.662 4.982 15.528 1.00 88.81 162 LEU A O 1
ATOM 1243 N N . THR A 1 163 ? -3.536 6.033 13.746 1.00 93.00 163 THR A N 1
ATOM 1244 C CA . THR A 1 163 ? -4.945 5.874 14.117 1.00 93.00 163 THR A CA 1
ATOM 1245 C C . THR A 1 163 ? -5.523 4.692 13.350 1.00 93.00 163 THR A C 1
ATOM 1247 O O . THR A 1 163 ? -5.438 4.653 12.123 1.00 93.00 163 THR A O 1
ATOM 1250 N N . GLN A 1 164 ? -6.129 3.733 14.049 1.00 93.50 164 GLN A N 1
ATOM 1251 C CA . GLN A 1 164 ? -6.800 2.609 13.398 1.00 93.50 164 GLN A CA 1
ATOM 1252 C C . GLN A 1 164 ? -8.123 2.262 14.075 1.00 93.50 164 GLN A C 1
ATOM 1254 O O . GLN A 1 164 ? -8.217 2.285 15.304 1.00 93.50 164 GLN A O 1
ATOM 1259 N N . SER A 1 165 ? -9.143 1.964 13.271 1.00 97.75 165 SER A N 1
ATOM 1260 C CA . SER A 1 165 ? -10.465 1.548 13.747 1.00 97.75 165 SER A CA 1
ATOM 1261 C C . SER A 1 165 ? -11.300 0.917 12.629 1.00 97.75 165 SER A C 1
ATOM 1263 O O . SER A 1 165 ? -11.055 1.140 11.446 1.00 97.75 165 SER A O 1
ATOM 1265 N N . GLY A 1 166 ? -12.295 0.101 12.986 1.00 98.19 166 GLY A N 1
ATOM 1266 C CA . GLY A 1 166 ? -13.243 -0.476 12.018 1.00 98.19 166 GLY A CA 1
ATOM 1267 C C . GLY A 1 166 ? -12.646 -1.492 11.034 1.00 98.19 166 GLY A C 1
ATOM 1268 O O . GLY A 1 166 ? -13.347 -1.945 10.137 1.00 98.19 166 GLY A O 1
ATOM 1269 N N . ASN A 1 167 ? -11.370 -1.850 11.186 1.00 98.69 167 ASN A N 1
ATOM 1270 C CA . ASN A 1 167 ? -10.703 -2.861 10.373 1.00 98.69 167 ASN A CA 1
ATOM 1271 C C . ASN A 1 167 ? -11.133 -4.260 10.815 1.00 98.69 167 ASN A C 1
ATOM 1273 O O . ASN A 1 167 ? -11.032 -4.576 12.004 1.00 98.69 167 ASN A O 1
ATOM 1277 N N . VAL A 1 168 ? -11.576 -5.094 9.876 1.00 98.75 168 VAL A N 1
ATOM 1278 C CA . VAL A 1 168 ? -12.116 -6.426 10.179 1.00 98.75 168 VAL A CA 1
ATOM 1279 C C . VAL A 1 168 ? -11.590 -7.502 9.239 1.00 98.75 168 VAL A C 1
ATOM 1281 O O . VAL A 1 168 ? -11.250 -7.238 8.087 1.00 98.75 168 VAL A O 1
ATOM 1284 N N . TRP A 1 169 ? -11.562 -8.741 9.717 1.00 98.50 169 TRP A N 1
ATOM 1285 C CA . TRP A 1 169 ? -11.375 -9.901 8.852 1.00 98.50 169 TRP A CA 1
ATOM 1286 C C . TRP A 1 169 ? -12.637 -10.147 8.033 1.00 98.50 169 TRP A C 1
ATOM 1288 O O . TRP A 1 169 ? -13.726 -10.236 8.595 1.00 98.50 169 TRP A O 1
ATOM 1298 N N . GLU A 1 170 ? -12.498 -10.315 6.721 1.00 97.94 170 GLU A N 1
ATOM 1299 C CA . GLU A 1 170 ? -13.640 -10.458 5.813 1.00 97.94 170 GLU A CA 1
ATOM 1300 C C . GLU A 1 170 ? -14.521 -11.655 6.179 1.00 97.94 170 GLU A C 1
ATOM 1302 O O . GLU A 1 170 ? -15.742 -11.544 6.241 1.00 97.94 170 GLU A O 1
ATOM 1307 N N . ALA A 1 171 ? -13.892 -12.790 6.487 1.00 97.19 171 ALA A N 1
ATOM 1308 C CA . ALA A 1 171 ? -14.599 -14.040 6.737 1.00 97.19 171 ALA A CA 1
ATOM 1309 C C . ALA A 1 171 ? -15.406 -14.055 8.047 1.00 97.19 171 ALA A C 1
ATOM 1311 O O . ALA A 1 171 ? -16.370 -14.810 8.152 1.00 97.19 171 ALA A O 1
ATOM 1312 N N . THR A 1 172 ? -15.000 -13.280 9.059 1.00 97.94 172 THR A N 1
ATOM 1313 C CA . THR A 1 172 ? -15.588 -13.367 10.409 1.00 97.94 172 THR A CA 1
ATOM 1314 C C . THR A 1 172 ? -16.204 -12.062 10.898 1.00 97.94 172 THR A C 1
ATOM 1316 O O . THR A 1 172 ? -17.035 -12.083 11.799 1.00 97.94 172 THR A O 1
ATOM 1319 N N . GLY A 1 173 ? -15.822 -10.923 10.319 1.00 98.00 173 GLY A N 1
ATOM 1320 C CA . GLY A 1 173 ? -16.167 -9.603 10.842 1.00 98.00 173 GLY A CA 1
ATOM 1321 C C . GLY A 1 173 ? -15.428 -9.240 12.134 1.00 98.00 173 GLY A C 1
ATOM 1322 O O . GLY A 1 173 ? -15.665 -8.162 12.677 1.00 98.00 173 GLY A O 1
ATOM 1323 N N . ASP A 1 174 ? -14.530 -10.101 12.625 1.00 98.19 174 ASP A N 1
ATOM 1324 C CA . ASP A 1 174 ? -13.755 -9.825 13.832 1.00 98.19 174 ASP A CA 1
ATOM 1325 C C . ASP A 1 174 ? -12.787 -8.675 13.595 1.00 98.19 174 ASP A C 1
ATOM 1327 O O . ASP A 1 174 ? -12.175 -8.568 12.529 1.00 98.19 174 ASP A O 1
ATOM 1331 N N . ALA A 1 175 ? -12.589 -7.857 14.626 1.00 98.19 175 ALA A N 1
ATOM 1332 C CA . ALA A 1 175 ? -11.630 -6.768 14.579 1.00 98.19 175 ALA A CA 1
ATOM 1333 C C . ALA A 1 175 ? -10.203 -7.279 14.322 1.00 98.19 175 ALA A C 1
ATOM 1335 O O . ALA A 1 175 ? -9.737 -8.247 14.930 1.00 98.19 175 ALA A O 1
ATOM 1336 N N . VAL A 1 176 ? -9.486 -6.576 13.450 1.00 96.94 176 VAL A N 1
ATOM 1337 C CA . VAL A 1 176 ? -8.061 -6.803 13.215 1.00 96.94 176 VAL A CA 1
ATOM 1338 C C . VAL A 1 176 ? -7.244 -6.219 14.365 1.00 96.94 176 VAL A C 1
ATOM 1340 O O . VAL A 1 176 ? -7.387 -5.050 14.731 1.00 96.94 176 VAL A O 1
ATOM 1343 N N . ALA A 1 177 ? -6.344 -7.033 14.914 1.00 92.56 177 ALA A N 1
ATOM 1344 C CA . ALA A 1 177 ? -5.329 -6.579 15.853 1.00 92.56 177 ALA A CA 1
ATOM 1345 C C . ALA A 1 177 ? -4.080 -6.087 15.107 1.00 92.56 177 ALA A C 1
ATOM 1347 O O . ALA A 1 177 ? -3.730 -6.607 14.049 1.00 92.56 177 ALA A O 1
ATOM 1348 N N . LEU A 1 178 ? -3.386 -5.108 15.692 1.00 91.25 178 LEU A N 1
ATOM 1349 C CA . LEU A 1 178 ? -2.070 -4.701 15.209 1.00 91.25 178 LEU A CA 1
ATOM 1350 C C . LEU A 1 178 ? -1.023 -5.744 15.597 1.00 91.25 178 LEU A C 1
ATOM 1352 O O . LEU A 1 178 ? -0.829 -6.030 16.783 1.00 91.25 178 LEU A O 1
ATOM 1356 N N . SER A 1 179 ? -0.296 -6.231 14.602 1.00 90.81 179 SER A N 1
ATOM 1357 C CA . SER A 1 179 ? 0.963 -6.934 14.794 1.00 90.81 179 SER A CA 1
ATOM 1358 C C . SER A 1 179 ? 2.077 -5.931 15.084 1.00 90.81 179 SER A C 1
ATOM 1360 O O . SER A 1 179 ? 2.085 -4.801 14.589 1.00 90.81 179 SER A O 1
ATOM 1362 N N . ARG A 1 180 ? 3.042 -6.351 15.899 1.00 80.81 180 ARG A N 1
ATOM 1363 C CA . ARG A 1 180 ? 4.199 -5.535 16.269 1.00 80.81 180 ARG A CA 1
ATOM 1364 C C . ARG A 1 180 ? 5.430 -6.073 15.555 1.00 80.81 180 ARG A C 1
ATOM 1366 O O . ARG A 1 180 ? 5.816 -7.212 15.806 1.00 80.81 180 ARG A O 1
ATOM 1373 N N . GLY A 1 181 ? 6.008 -5.264 14.672 1.00 69.62 181 GLY A N 1
ATOM 1374 C CA . GLY A 1 181 ? 7.301 -5.553 14.057 1.00 69.62 181 GLY A CA 1
ATOM 1375 C C . GLY A 1 181 ? 8.424 -5.168 15.011 1.00 69.62 181 GLY A C 1
ATOM 1376 O O . GLY A 1 181 ? 8.345 -4.113 15.641 1.00 69.62 181 GLY A O 1
ATOM 1377 N N . SER A 1 182 ? 9.424 -6.040 15.151 1.00 55.69 182 SER A N 1
ATOM 1378 C CA . SER A 1 182 ? 10.661 -5.762 15.894 1.00 55.69 182 SER A CA 1
ATOM 1379 C C . SER A 1 182 ? 11.473 -4.650 15.247 1.00 55.69 182 SER A C 1
ATOM 1381 O O . SER A 1 182 ? 11.559 -4.673 14.000 1.00 55.69 182 SER A O 1
#

Sequence (182 aa):
MEDSELVADYPSVKINDFMGGDMTLRRIESTRGVDTGGVYRSSVTVEQSWLHDSTHYDQDPSHADNQSHNDGIQVHGGSNYRFVGNTITGHNNAAIMVNQAVSHTSDLLIDRNWLDGGGCSINIAAANQYGTSQLTVTNNRFGRSQHFANCAIIVSFTQNALTQSGNVWEATGDAVALSRGS

Secondary structure (DSSP, 8-state):
-BS-EEE-SS--TT--SEEESSEEEES-EEESSSSSEEE-SS-EEEES-EE------S--TTSTT------SEEE-SEEEEEEES-EE---SS-SEEEE-SSS-EEEEEEES-EE--SSSSEEEE--SS--EEEEEEES-EE-S--SSTT-SEEEETT---EEEES-EETTT-PBPPEEEE-

Foldseek 3Di:
DEPEEQEDPDADLPDASEEEAPDEYYQYEFEAALAVYEYEEYHYAYELYEQEHYDFDPARPVDPVRGRQQEPYEYQEYEDAHAYQYEFDHGAAEPYHYENNRAAYEHHEAYNYEFEEHLAHYEAEYNDPHEYAHAEHEQYEYEQHHPNGLRNAEHEPRHPHYDYDNYAYNVPRDHRDYHYDD

pLDDT: mean 91.89, std 8.61, range [55.69, 98.94]

Nearest PDB structures (foldseek):
  3jur-assembly1_C  TM=6.029E-01  e=5.154E+00  Thermotoga maritima
  6tgf-assembly1_E  TM=2.460E-01  e=1.000E+01  Pantoea stewartii subsp. stewartii DC283
  2x3h-assembly1_B  TM=1.921E-01  e=9.030E+00  Vectrevirus K15

Mean predicted aligned error: 3.99 Å